Protein AF-A0A7C5KEI6-F1 (afdb_monomer_lite)

pLDDT: mean 86.88, std 13.99, range [35.28, 98.62]

Secondary structure (DSSP, 8-state):
---SEEEHHHHHHHHT--HHHHHHHHHHH----EEETTEEEEEHHHHHHHHHHHGGGS-HHHHHHHHGGG--SSS-TTTTT-SGGGEEEEEEEES----SHHHHHHHHHHHHHHTT-BS-HHHHHHHHHHHHHTS--EETTTEE----SS--TTTBSS-EEEEEEEEEEEE---TT-PEEEEEEEEE-SSSSHHHHHHHHHHHHHT-HHHHHHHHH--SHHHHH-

Sequence (225 aa):
MKREVMNLKELCAYLRLPEKEVLRRIESQGLPGRRVRGEWIFHKVEVDDWLQRTMPALPPEQLSRLEEGVVRAKRPLKEELLVSPLLLKDSIRVGMAARTKASVLRELVEIADGTGLVYDRESLAASLKEREDLGSTALGGGVAIPHPRVRQPWVLAESFLVAGVHPRGIPFGGPDGSLVALFFMPLCVSDQEPLQVLARLVRMLQDKKFLQQLREAGDAEELLE

Radius of gyration: 17.7 Å; chains: 1; bounding box: 44×38×50 Å

Structure (mmCIF, N/CA/C/O backbone):
data_AF-A0A7C5KEI6-F1
#
_entry.id   AF-A0A7C5KEI6-F1
#
loop_
_atom_site.group_PDB
_atom_site.id
_atom_site.type_symbol
_atom_site.label_atom_id
_atom_site.label_alt_id
_atom_site.label_comp_id
_atom_site.label_asym_id
_atom_site.label_entity_id
_atom_site.label_seq_id
_atom_site.pdbx_PDB_ins_code
_atom_site.Cartn_x
_atom_site.Cartn_y
_atom_site.Cartn_z
_atom_site.occupancy
_atom_site.B_iso_or_equiv
_atom_site.auth_seq_id
_atom_site.auth_comp_id
_atom_site.auth_asym_id
_atom_site.auth_atom_id
_atom_site.pdbx_PDB_model_num
ATOM 1 N N . MET A 1 1 ? -0.170 6.673 -27.141 1.00 37.19 1 MET A N 1
ATOM 2 C CA . MET A 1 1 ? 0.148 5.283 -26.746 1.00 37.19 1 MET A CA 1
ATOM 3 C C . MET A 1 1 ? 1.355 5.313 -25.826 1.00 37.19 1 MET A C 1
ATOM 5 O O . MET A 1 1 ? 2.437 5.659 -26.286 1.00 37.19 1 MET A O 1
ATOM 9 N N 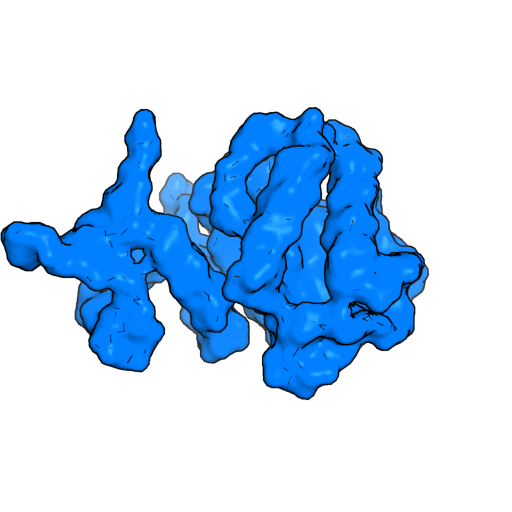. LYS A 1 2 ? 1.171 5.081 -24.523 1.00 52.75 2 LYS A N 1
ATOM 10 C CA . LYS A 1 2 ? 2.299 5.024 -23.581 1.00 52.75 2 LYS A CA 1
ATOM 11 C C . LYS A 1 2 ? 3.043 3.707 -23.803 1.00 52.75 2 LYS A C 1
ATOM 13 O O . LYS A 1 2 ? 2.405 2.684 -24.023 1.00 52.75 2 LYS A O 1
ATOM 18 N N . ARG A 1 3 ? 4.376 3.754 -23.840 1.00 57.25 3 ARG A N 1
ATOM 19 C CA . ARG A 1 3 ? 5.204 2.568 -24.088 1.00 57.25 3 ARG A CA 1
ATOM 20 C C . ARG A 1 3 ? 5.056 1.597 -22.916 1.00 57.25 3 ARG A C 1
ATOM 22 O O . ARG A 1 3 ? 5.460 1.910 -21.804 1.00 57.25 3 ARG A O 1
ATOM 29 N N . GLU A 1 4 ? 4.497 0.424 -23.190 1.00 79.94 4 GLU A N 1
ATOM 30 C CA . GLU A 1 4 ? 4.430 -0.706 -22.250 1.00 79.94 4 GLU A CA 1
ATOM 31 C C . GLU A 1 4 ? 5.800 -1.361 -22.022 1.00 79.94 4 GLU A C 1
ATOM 33 O O . GLU A 1 4 ? 5.979 -2.142 -21.087 1.00 79.94 4 GLU A O 1
ATOM 38 N N . VAL A 1 5 ? 6.771 -1.021 -22.873 1.00 89.75 5 VAL A N 1
ATOM 39 C CA . VAL A 1 5 ? 8.127 -1.560 -22.888 1.00 89.75 5 VAL A CA 1
ATOM 40 C C . VAL A 1 5 ? 9.166 -0.454 -22.730 1.00 89.75 5 VAL A C 1
ATOM 42 O O . VAL A 1 5 ? 9.034 0.624 -23.309 1.00 89.75 5 VAL A O 1
ATOM 45 N N . MET A 1 6 ? 10.211 -0.740 -21.964 1.00 92.31 6 MET A N 1
ATOM 46 C CA . MET A 1 6 ? 11.369 0.121 -21.744 1.00 92.31 6 MET A CA 1
ATOM 47 C C . MET A 1 6 ? 12.632 -0.589 -22.225 1.00 92.31 6 MET A C 1
ATOM 49 O O . MET A 1 6 ? 12.775 -1.797 -22.037 1.00 92.31 6 MET A O 1
ATOM 53 N N . ASN A 1 7 ? 13.567 0.152 -22.809 1.00 94.44 7 ASN A N 1
ATOM 54 C CA . ASN A 1 7 ? 14.948 -0.305 -22.961 1.00 94.44 7 ASN A CA 1
ATOM 55 C C . ASN A 1 7 ? 15.749 -0.089 -21.660 1.00 94.44 7 ASN A C 1
ATOM 57 O O . ASN A 1 7 ? 15.259 0.508 -20.702 1.00 94.44 7 ASN A O 1
ATOM 61 N N . LEU A 1 8 ? 17.005 -0.546 -21.620 1.00 94.31 8 LEU A N 1
ATOM 62 C CA . LEU A 1 8 ? 17.863 -0.415 -20.433 1.00 94.31 8 LEU A CA 1
ATOM 63 C C . LEU A 1 8 ? 18.035 1.035 -19.965 1.00 94.31 8 LEU A C 1
ATOM 65 O O . LEU A 1 8 ? 17.928 1.310 -18.775 1.00 94.31 8 LEU A O 1
ATOM 69 N N . LYS A 1 9 ? 18.252 1.977 -20.886 1.00 91.81 9 LYS A N 1
ATOM 70 C CA . LYS A 1 9 ? 18.428 3.396 -20.548 1.00 91.81 9 LYS A CA 1
ATOM 71 C C . LYS A 1 9 ? 17.151 3.996 -19.957 1.00 91.81 9 LYS A C 1
ATOM 73 O O . LYS A 1 9 ? 17.218 4.745 -18.984 1.00 91.81 9 LYS A O 1
ATOM 78 N N . GLU A 1 10 ? 16.003 3.669 -20.542 1.00 90.50 10 GLU A N 1
ATOM 79 C CA . GLU A 1 10 ? 14.685 4.070 -20.049 1.00 90.50 10 GLU A CA 1
ATOM 80 C C . GLU A 1 10 ? 14.417 3.473 -18.663 1.00 90.50 10 GLU A C 1
ATOM 82 O O . GLU A 1 10 ? 13.984 4.201 -17.774 1.00 90.50 10 GLU A O 1
ATOM 87 N N . LEU A 1 11 ? 14.765 2.202 -18.436 1.00 90.25 11 LEU A N 1
ATOM 88 C CA . LEU A 1 11 ? 14.632 1.560 -17.130 1.00 90.25 11 LEU A CA 1
ATOM 89 C C . LEU A 1 11 ? 15.553 2.184 -16.072 1.00 90.25 11 LEU A C 1
ATOM 91 O O . LEU A 1 11 ? 15.112 2.437 -14.956 1.00 90.25 11 LEU A O 1
ATOM 95 N N . CYS A 1 12 ? 16.813 2.476 -16.402 1.00 88.44 12 CYS A N 1
ATOM 96 C CA . CYS A 1 12 ? 17.730 3.172 -15.494 1.00 88.44 12 CYS A CA 1
ATOM 97 C C . CYS A 1 12 ? 17.169 4.533 -15.067 1.00 88.44 12 CYS A C 1
ATOM 99 O O . CYS A 1 12 ? 17.220 4.884 -13.888 1.00 88.44 12 CYS A O 1
ATOM 101 N N . ALA A 1 13 ? 16.598 5.284 -16.015 1.00 84.06 13 ALA A N 1
ATOM 102 C CA . ALA A 1 13 ? 15.937 6.551 -15.726 1.00 84.06 13 ALA A CA 1
ATOM 103 C C . ALA A 1 13 ? 14.678 6.356 -14.868 1.00 84.06 13 ALA A C 1
ATOM 105 O O . ALA A 1 13 ? 14.448 7.137 -13.948 1.00 84.06 13 ALA A O 1
ATOM 106 N N . TYR A 1 14 ? 13.903 5.305 -15.142 1.00 82.06 14 TYR A N 1
ATOM 107 C CA . TYR A 1 14 ? 12.689 4.966 -14.408 1.00 82.06 14 TYR A CA 1
ATOM 108 C C . TYR A 1 14 ? 12.969 4.587 -12.947 1.00 82.06 14 TYR A C 1
ATOM 110 O O . TYR A 1 14 ? 12.343 5.122 -12.038 1.00 82.06 14 TYR A O 1
ATOM 118 N N . LEU A 1 15 ? 13.956 3.718 -12.716 1.00 81.06 15 LEU A N 1
ATOM 119 C CA . LEU A 1 15 ? 14.348 3.252 -11.383 1.00 81.06 15 LEU A CA 1
ATOM 120 C C . LEU A 1 15 ? 15.267 4.232 -10.640 1.00 81.06 15 LEU A C 1
ATOM 122 O O . LEU A 1 15 ? 15.514 4.049 -9.451 1.00 81.06 15 LEU A O 1
ATOM 126 N N . ARG A 1 16 ? 15.824 5.228 -11.344 1.00 77.31 16 ARG A N 1
ATOM 127 C CA . ARG A 1 16 ? 16.915 6.099 -10.871 1.00 77.31 16 ARG A CA 1
ATOM 128 C C . ARG A 1 16 ? 18.126 5.324 -10.357 1.00 77.31 16 ARG A C 1
ATOM 130 O O . ARG A 1 16 ? 18.737 5.670 -9.345 1.00 77.31 16 ARG A O 1
ATOM 137 N N . LEU A 1 17 ? 18.486 4.271 -11.080 1.00 83.19 17 LEU A N 1
ATOM 138 C CA . LEU A 1 17 ? 19.623 3.425 -10.748 1.00 83.19 17 LEU A CA 1
ATOM 139 C C . LEU A 1 17 ? 20.693 3.514 -11.836 1.00 83.19 17 LEU A C 1
ATOM 141 O O . LEU A 1 17 ? 20.360 3.574 -13.022 1.00 83.19 17 LEU A O 1
ATOM 145 N N . PRO A 1 18 ? 21.983 3.489 -11.459 1.00 88.00 18 PRO A N 1
ATOM 146 C CA . PRO A 1 18 ? 23.054 3.287 -12.420 1.00 88.00 18 PRO A CA 1
ATOM 147 C C . PRO A 1 18 ? 22.853 1.975 -13.177 1.00 88.00 18 PRO A C 1
ATOM 149 O O . PRO A 1 18 ? 22.416 0.980 -12.601 1.00 88.00 18 PRO A O 1
ATOM 152 N N . GLU A 1 19 ? 23.265 1.940 -14.439 1.00 92.81 19 GLU A N 1
ATOM 153 C CA . GLU A 1 19 ? 23.131 0.753 -15.290 1.00 92.81 19 GLU A CA 1
ATOM 154 C C . GLU A 1 19 ? 23.726 -0.506 -14.653 1.00 92.81 19 GLU A C 1
ATOM 156 O O . GLU A 1 19 ? 23.083 -1.552 -14.617 1.00 92.81 19 GLU A O 1
AT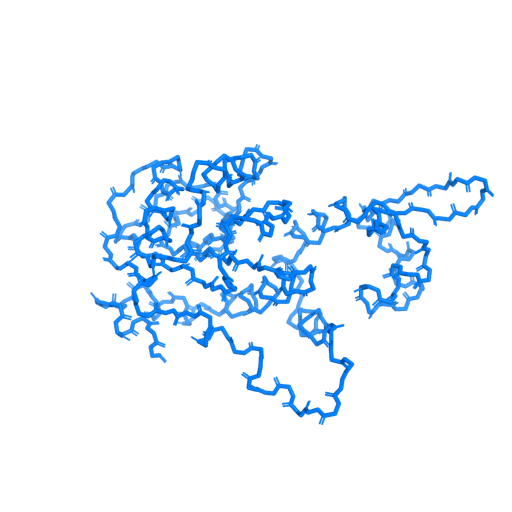OM 161 N N . LYS A 1 20 ? 24.911 -0.382 -14.045 1.00 91.69 20 LYS A N 1
ATOM 162 C CA . LYS A 1 20 ? 25.570 -1.478 -13.322 1.00 91.69 20 LYS A CA 1
ATOM 163 C C . LYS A 1 20 ? 24.684 -2.077 -12.225 1.00 91.69 20 LYS A C 1
ATOM 165 O O . LYS A 1 20 ? 24.703 -3.284 -12.011 1.00 91.69 20 LYS A O 1
ATOM 170 N N . GLU A 1 21 ? 23.916 -1.242 -11.533 1.00 89.06 21 GLU A N 1
ATOM 171 C CA . GLU A 1 21 ? 23.014 -1.676 -10.468 1.00 89.06 21 GLU A CA 1
ATOM 172 C C . GLU A 1 21 ? 21.753 -2.334 -11.037 1.00 89.06 21 GLU A C 1
ATOM 174 O O . GLU A 1 21 ? 21.319 -3.357 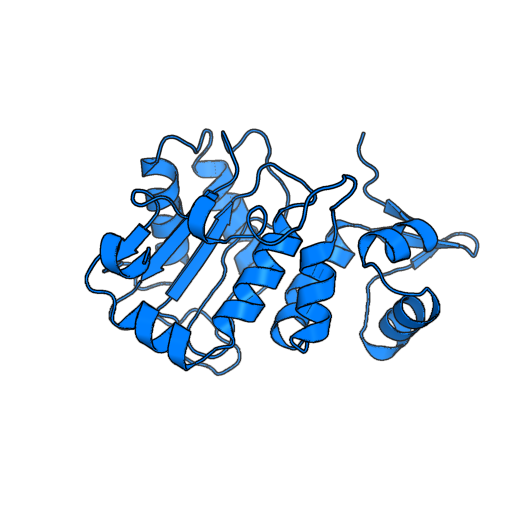-10.515 1.00 89.06 21 GLU A O 1
ATOM 179 N N . VAL A 1 22 ? 21.199 -1.810 -12.135 1.00 90.75 22 VAL A N 1
ATOM 180 C CA . VAL A 1 22 ? 20.081 -2.454 -12.844 1.00 90.75 22 VAL A CA 1
ATOM 181 C C . VAL A 1 22 ? 20.482 -3.848 -13.324 1.00 90.75 22 VAL A C 1
ATOM 183 O O . VAL A 1 22 ? 19.784 -4.815 -13.032 1.00 90.75 22 VAL A O 1
ATOM 186 N N . LEU A 1 23 ? 21.640 -3.978 -13.976 1.00 92.31 23 LEU A N 1
ATOM 187 C CA . LEU A 1 23 ? 22.165 -5.267 -14.437 1.00 92.31 23 LEU A CA 1
ATOM 188 C C . LEU A 1 23 ? 22.397 -6.238 -13.272 1.00 92.31 23 LEU A C 1
ATOM 190 O O . LEU A 1 23 ? 21.953 -7.383 -13.331 1.00 92.31 23 LEU A O 1
ATOM 194 N N . ARG A 1 24 ? 22.988 -5.762 -12.167 1.00 91.94 24 ARG A N 1
ATOM 195 C CA . ARG A 1 24 ? 23.152 -6.562 -10.945 1.00 91.94 24 ARG A CA 1
ATOM 196 C C . ARG A 1 24 ? 21.812 -7.089 -10.430 1.00 91.94 24 ARG A C 1
ATOM 198 O O . ARG A 1 24 ? 21.745 -8.228 -9.976 1.00 91.94 24 ARG A O 1
ATOM 205 N N . ARG A 1 25 ? 20.744 -6.289 -10.470 1.00 90.44 25 ARG A N 1
ATOM 206 C CA . ARG A 1 25 ? 19.405 -6.690 -10.001 1.00 90.44 25 ARG A CA 1
ATOM 207 C C . ARG A 1 25 ? 18.745 -7.730 -10.900 1.00 90.44 25 ARG A C 1
ATOM 209 O O . ARG A 1 25 ? 18.029 -8.579 -10.378 1.00 90.44 25 ARG A O 1
ATOM 216 N N . ILE A 1 26 ? 19.018 -7.716 -12.204 1.00 92.81 26 ILE A N 1
ATOM 217 C CA . ILE A 1 26 ? 18.582 -8.787 -13.114 1.00 92.81 26 ILE A CA 1
ATOM 218 C C . ILE A 1 26 ? 19.189 -10.119 -12.665 1.00 92.81 26 ILE A C 1
ATOM 220 O O . ILE A 1 26 ? 18.474 -11.102 -12.502 1.00 92.81 26 ILE A O 1
ATOM 224 N N . GLU A 1 27 ? 20.494 -10.132 -12.395 1.00 89.12 27 GLU A N 1
ATOM 225 C CA . GLU A 1 27 ? 21.233 -11.354 -12.058 1.00 89.12 27 GLU A CA 1
ATOM 226 C C . GLU A 1 27 ? 20.981 -11.846 -10.626 1.00 89.12 27 GLU A C 1
ATOM 228 O O . GLU A 1 27 ? 20.841 -13.043 -10.397 1.00 89.12 27 GLU A O 1
ATOM 233 N N . SER A 1 28 ? 20.934 -10.931 -9.654 1.00 86.62 28 SER A N 1
ATOM 234 C CA . SER A 1 28 ? 20.950 -11.279 -8.223 1.00 86.62 28 SER A CA 1
ATOM 235 C C . SER A 1 28 ? 19.609 -11.130 -7.510 1.00 86.62 28 SER A C 1
ATOM 237 O O . SER A 1 28 ? 19.436 -11.687 -6.430 1.00 86.62 28 SER A O 1
ATOM 239 N N . GLN A 1 29 ? 18.669 -10.367 -8.074 1.00 84.81 29 GLN A N 1
ATOM 240 C CA . GLN A 1 29 ? 17.389 -10.050 -7.429 1.00 84.81 29 GLN A CA 1
ATOM 241 C C . GLN A 1 29 ? 16.175 -10.381 -8.309 1.00 84.81 29 GLN A C 1
ATOM 243 O O . GLN A 1 29 ? 15.042 -10.118 -7.910 1.00 84.81 29 GLN A O 1
ATOM 248 N N . GLY A 1 30 ? 16.393 -10.961 -9.495 1.00 90.56 30 GLY A N 1
ATOM 249 C CA . GLY A 1 30 ? 15.327 -11.409 -10.388 1.00 90.56 30 GLY A CA 1
ATOM 250 C C . GLY A 1 30 ? 14.504 -10.281 -11.013 1.00 90.56 30 GLY A C 1
ATOM 251 O O . GLY A 1 30 ? 13.318 -10.482 -11.264 1.00 90.56 30 GLY A O 1
ATOM 252 N N . LEU A 1 31 ? 15.095 -9.099 -11.243 1.00 92.88 31 LEU A N 1
ATOM 253 C CA . LEU A 1 31 ? 14.433 -8.013 -11.978 1.00 92.88 31 LEU A CA 1
ATOM 254 C C . LEU A 1 31 ? 14.019 -8.517 -13.380 1.00 92.88 31 LEU A C 1
ATOM 256 O O . LEU A 1 31 ? 14.898 -8.918 -14.151 1.00 92.88 31 LEU A O 1
ATOM 260 N N . PRO A 1 32 ? 12.719 -8.511 -13.732 1.00 93.50 32 PRO A N 1
ATOM 261 C CA . PRO A 1 32 ? 12.237 -9.117 -14.968 1.00 93.50 32 PRO A CA 1
ATOM 262 C C . PRO A 1 32 ? 12.663 -8.300 -16.182 1.00 93.50 32 PRO A C 1
ATOM 264 O O . PRO A 1 32 ? 12.319 -7.130 -16.306 1.00 93.50 32 PRO A O 1
ATOM 267 N N . GLY A 1 33 ? 13.378 -8.940 -17.103 1.00 93.62 33 GLY A N 1
ATOM 268 C CA . GLY A 1 33 ? 13.800 -8.368 -18.376 1.00 93.62 33 GLY A CA 1
ATOM 269 C C . GLY A 1 33 ? 14.150 -9.467 -19.370 1.00 93.62 33 GLY A C 1
ATOM 270 O O . GLY A 1 33 ? 14.463 -10.594 -18.985 1.00 93.62 33 GLY A O 1
ATOM 271 N N . ARG A 1 34 ? 14.094 -9.159 -20.667 1.00 93.81 34 ARG A N 1
ATOM 272 C CA . ARG A 1 34 ? 14.422 -10.108 -21.742 1.00 93.81 34 ARG A CA 1
ATOM 273 C C . ARG A 1 34 ? 15.383 -9.481 -22.738 1.00 93.81 34 ARG A C 1
ATOM 275 O O . ARG A 1 34 ? 15.325 -8.282 -22.991 1.00 93.81 34 ARG A O 1
ATOM 282 N N . ARG A 1 35 ? 16.243 -10.303 -23.345 1.00 94.00 35 ARG A N 1
ATOM 283 C CA . ARG A 1 35 ? 17.081 -9.882 -24.473 1.00 94.00 35 ARG A CA 1
ATOM 284 C C . ARG A 1 35 ? 16.365 -10.161 -25.792 1.00 94.00 35 ARG A C 1
ATOM 286 O O . ARG A 1 35 ? 16.100 -11.315 -26.114 1.00 94.00 35 ARG A O 1
ATOM 293 N N . VAL A 1 36 ? 16.090 -9.117 -26.567 1.00 93.12 36 VAL A N 1
ATOM 294 C CA . VAL A 1 36 ? 15.483 -9.194 -27.900 1.00 93.12 36 VAL A CA 1
ATOM 295 C C . VAL A 1 36 ? 16.469 -8.600 -28.897 1.00 93.12 36 VAL A C 1
ATOM 297 O O . VAL A 1 36 ? 16.833 -7.436 -28.791 1.00 93.12 36 VAL A O 1
ATOM 300 N N . ARG A 1 37 ? 16.941 -9.413 -29.854 1.00 92.25 37 ARG A N 1
ATOM 301 C CA . ARG A 1 37 ? 17.956 -9.007 -30.852 1.00 92.25 37 ARG A CA 1
ATOM 302 C C . ARG A 1 37 ? 19.220 -8.376 -30.235 1.00 92.25 37 ARG A C 1
ATOM 304 O O . ARG A 1 37 ? 19.817 -7.481 -30.814 1.00 92.25 37 ARG A O 1
ATOM 311 N N . GLY A 1 38 ? 19.628 -8.862 -29.062 1.00 90.69 38 GLY A N 1
ATOM 312 C CA . GLY A 1 38 ? 20.812 -8.378 -28.342 1.00 90.69 38 GLY A CA 1
ATOM 313 C C . GLY A 1 38 ? 20.562 -7.189 -27.410 1.00 90.69 38 GLY A C 1
ATOM 314 O O . GLY A 1 38 ? 21.428 -6.887 -26.594 1.00 90.69 38 GLY A O 1
ATOM 315 N N . GLU A 1 39 ? 19.381 -6.573 -27.451 1.00 93.56 39 GLU A N 1
ATOM 316 C CA . GLU A 1 39 ? 19.023 -5.447 -26.587 1.00 93.56 39 GLU A CA 1
ATOM 317 C C . GLU A 1 39 ? 18.131 -5.887 -25.426 1.00 93.56 39 GLU A C 1
ATOM 319 O O . GLU A 1 39 ? 17.294 -6.780 -25.562 1.00 93.56 39 GLU A O 1
ATOM 324 N N . TRP A 1 40 ? 18.304 -5.255 -24.267 1.00 95.81 40 TRP A N 1
ATOM 325 C CA . TRP A 1 40 ? 17.428 -5.471 -23.121 1.00 95.81 40 TRP A CA 1
ATOM 326 C C . TRP A 1 40 ? 16.098 -4.739 -23.291 1.00 95.81 40 TRP A C 1
ATOM 328 O O . TRP A 1 40 ? 16.081 -3.529 -23.524 1.00 95.81 40 TRP A O 1
ATOM 338 N N . ILE A 1 41 ? 15.007 -5.473 -23.091 1.00 95.56 41 ILE A N 1
ATOM 339 C CA . ILE A 1 41 ? 13.629 -4.988 -23.099 1.00 95.56 41 ILE A CA 1
ATOM 340 C C . ILE A 1 41 ? 12.950 -5.392 -21.789 1.00 95.56 41 ILE A C 1
ATOM 342 O O . ILE A 1 41 ? 13.083 -6.529 -21.327 1.00 95.56 41 ILE A O 1
ATOM 346 N N . PHE A 1 42 ? 12.204 -4.457 -21.211 1.00 94.88 42 PHE A N 1
ATOM 347 C CA . PHE A 1 42 ? 11.538 -4.597 -19.921 1.00 94.88 42 PHE A CA 1
ATOM 348 C C . PHE A 1 42 ? 10.077 -4.189 -20.050 1.00 94.88 42 PHE A C 1
ATOM 350 O O . PHE A 1 42 ? 9.795 -3.080 -20.502 1.00 94.88 42 PHE A O 1
ATOM 357 N N . HIS A 1 43 ? 9.143 -5.041 -19.634 1.00 91.56 43 HIS A N 1
ATOM 358 C CA . HIS A 1 43 ? 7.747 -4.628 -19.531 1.00 91.56 43 HIS A CA 1
ATOM 359 C C . HIS A 1 43 ? 7.546 -3.840 -18.245 1.00 91.56 43 HIS A C 1
ATOM 361 O O . HIS A 1 43 ? 7.878 -4.315 -17.159 1.00 91.56 43 HIS A O 1
ATOM 367 N N . LYS A 1 44 ? 6.976 -2.638 -18.360 1.00 86.00 44 LYS A N 1
ATOM 368 C CA . LYS A 1 44 ? 6.796 -1.748 -17.208 1.00 86.00 44 LYS A CA 1
ATOM 369 C C . LYS A 1 44 ? 5.999 -2.417 -16.087 1.00 86.00 44 LYS A C 1
ATOM 371 O O . LYS A 1 44 ? 6.418 -2.360 -14.942 1.00 86.00 44 LYS A O 1
ATOM 376 N N . VAL A 1 45 ? 4.910 -3.104 -16.429 1.00 84.06 45 VAL A N 1
ATOM 377 C CA . VAL A 1 45 ? 4.054 -3.792 -15.448 1.00 84.06 45 VAL A CA 1
ATOM 378 C C . VAL A 1 45 ? 4.827 -4.865 -14.674 1.00 84.06 45 VAL A C 1
ATOM 380 O O . VAL A 1 45 ? 4.701 -4.946 -13.459 1.00 84.06 45 VAL A O 1
ATOM 383 N N . GLU A 1 46 ? 5.672 -5.653 -15.347 1.00 88.56 46 GLU A N 1
ATOM 384 C CA . GLU A 1 46 ? 6.482 -6.678 -14.672 1.00 88.56 46 GLU A CA 1
ATOM 385 C C . GLU A 1 46 ? 7.513 -6.043 -13.725 1.00 88.56 46 GLU A C 1
ATOM 387 O O . GLU A 1 46 ? 7.738 -6.539 -12.621 1.00 88.56 46 GLU A O 1
ATOM 392 N N . VAL A 1 47 ? 8.122 -4.926 -14.138 1.00 89.50 47 VAL A N 1
ATOM 393 C CA . VAL A 1 47 ? 9.061 -4.161 -13.304 1.00 89.50 47 VAL A CA 1
ATOM 394 C C . VAL A 1 47 ? 8.359 -3.566 -12.084 1.00 89.50 47 VAL A C 1
ATOM 396 O O . VAL A 1 47 ? 8.889 -3.669 -10.979 1.00 89.50 47 VAL A O 1
ATOM 399 N N . ASP A 1 48 ? 7.178 -2.973 -12.261 1.00 85.56 48 ASP A N 1
ATOM 400 C CA . ASP A 1 48 ? 6.386 -2.398 -11.171 1.00 85.56 48 ASP A CA 1
ATOM 401 C C . ASP A 1 48 ? 5.994 -3.474 -10.151 1.00 85.56 48 ASP A C 1
ATOM 403 O O . ASP A 1 48 ? 6.187 -3.286 -8.950 1.00 85.56 48 ASP A O 1
ATOM 407 N N . ASP A 1 49 ? 5.514 -4.630 -10.620 1.00 84.81 49 ASP A N 1
ATOM 408 C CA . ASP A 1 49 ? 5.170 -5.766 -9.759 1.00 84.81 49 ASP A CA 1
ATOM 409 C C . ASP A 1 49 ? 6.389 -6.264 -8.971 1.00 84.81 49 ASP A C 1
ATOM 411 O O . ASP A 1 49 ? 6.302 -6.555 -7.774 1.00 84.81 49 ASP A O 1
ATOM 415 N N . TRP A 1 50 ? 7.545 -6.362 -9.635 1.00 88.56 50 TRP A N 1
ATOM 416 C CA . TRP A 1 50 ? 8.797 -6.747 -8.989 1.00 88.56 50 TRP A CA 1
ATOM 417 C C . TRP A 1 50 ? 9.220 -5.728 -7.923 1.00 88.56 50 TRP A C 1
ATOM 419 O O . TRP A 1 50 ? 9.601 -6.117 -6.814 1.00 88.56 50 TRP A O 1
ATOM 429 N N . LEU A 1 51 ? 9.105 -4.428 -8.212 1.00 86.62 51 LEU A N 1
ATOM 430 C CA . LEU A 1 51 ? 9.384 -3.372 -7.240 1.00 86.62 51 LEU A CA 1
ATOM 431 C C . LEU A 1 51 ? 8.465 -3.491 -6.032 1.00 86.62 51 LEU A C 1
ATOM 433 O O . LEU A 1 51 ? 8.957 -3.526 -4.913 1.00 86.62 51 LEU A O 1
ATOM 437 N N . GLN A 1 52 ? 7.155 -3.619 -6.232 1.00 82.75 52 GLN A N 1
ATOM 438 C CA . GLN A 1 52 ? 6.191 -3.733 -5.134 1.00 82.75 52 GLN A CA 1
ATOM 439 C C . GLN A 1 52 ? 6.473 -4.930 -4.219 1.00 82.75 52 GLN A C 1
ATOM 441 O O . GLN A 1 52 ? 6.318 -4.826 -3.006 1.00 82.75 52 GLN A O 1
ATOM 446 N N . ARG A 1 53 ? 6.912 -6.064 -4.780 1.00 85.25 53 ARG A N 1
ATOM 447 C CA . ARG A 1 53 ? 7.266 -7.261 -3.997 1.00 85.25 53 ARG A CA 1
ATOM 448 C C . ARG A 1 53 ? 8.565 -7.100 -3.212 1.00 85.25 53 ARG A C 1
ATOM 450 O O . ARG A 1 53 ? 8.705 -7.686 -2.145 1.00 85.25 53 ARG A O 1
ATOM 457 N N . THR A 1 54 ? 9.518 -6.337 -3.740 1.00 86.50 54 THR A N 1
ATOM 458 C CA . THR A 1 54 ? 10.843 -6.156 -3.125 1.00 86.50 54 THR A CA 1
ATOM 459 C C . THR A 1 54 ? 10.907 -4.955 -2.182 1.00 86.50 54 THR A C 1
ATOM 461 O O . THR A 1 54 ? 11.688 -4.973 -1.232 1.00 86.50 54 THR A O 1
ATOM 464 N N . MET A 1 55 ? 10.054 -3.947 -2.392 1.00 86.25 55 MET A N 1
ATOM 465 C CA . MET A 1 55 ? 9.992 -2.685 -1.648 1.00 86.25 55 MET A CA 1
ATOM 466 C C . MET A 1 55 ? 9.948 -2.847 -0.120 1.00 86.25 55 MET A C 1
ATOM 468 O O . MET A 1 55 ? 10.702 -2.138 0.545 1.00 86.25 55 MET A O 1
ATOM 472 N N . PRO A 1 56 ? 9.171 -3.784 0.463 1.00 83.69 56 PRO A N 1
ATOM 473 C CA . PRO A 1 56 ? 9.101 -3.944 1.918 1.00 83.69 56 PRO A CA 1
ATOM 474 C C . PRO A 1 56 ? 10.442 -4.292 2.577 1.00 83.69 56 PRO A C 1
ATOM 476 O O . PRO A 1 56 ? 10.642 -3.984 3.750 1.00 83.69 56 PRO A O 1
ATOM 479 N N . ALA A 1 57 ? 11.353 -4.924 1.830 1.00 84.88 57 ALA A N 1
ATOM 480 C CA . ALA A 1 57 ? 12.675 -5.330 2.300 1.00 84.88 57 ALA A CA 1
ATOM 481 C C . ALA A 1 57 ? 13.781 -4.309 1.968 1.00 84.88 57 ALA A C 1
ATOM 483 O O . ALA A 1 57 ? 14.946 -4.542 2.299 1.00 84.88 57 ALA A O 1
ATOM 484 N N . LEU A 1 58 ? 13.455 -3.201 1.292 1.00 82.81 58 LEU A N 1
ATOM 485 C CA . LEU A 1 58 ? 14.443 -2.183 0.943 1.00 82.81 58 LEU A CA 1
ATOM 486 C C . LEU A 1 58 ? 14.804 -1.321 2.162 1.00 82.81 58 LEU A C 1
ATOM 488 O O . LEU A 1 58 ? 13.930 -0.991 2.969 1.00 82.81 58 LEU A O 1
ATOM 492 N N . PRO A 1 59 ? 16.078 -0.907 2.282 1.00 82.38 59 PRO A N 1
ATOM 493 C CA . PRO A 1 59 ? 16.496 0.011 3.327 1.00 82.38 59 PRO A CA 1
ATOM 494 C C . PRO A 1 59 ? 15.963 1.436 3.061 1.00 82.38 59 PRO A C 1
ATOM 496 O O . PRO A 1 59 ? 15.740 1.805 1.897 1.00 82.38 59 PRO A O 1
ATOM 499 N N . PRO A 1 60 ? 15.795 2.269 4.107 1.00 78.44 60 PRO A N 1
ATOM 500 C CA . PRO A 1 60 ? 15.193 3.599 3.992 1.00 78.44 60 PRO A CA 1
ATOM 501 C C . PRO A 1 60 ? 15.845 4.518 2.950 1.00 78.44 60 PRO A C 1
ATOM 503 O O . PRO A 1 60 ? 15.143 5.269 2.274 1.00 78.44 60 PRO A O 1
ATOM 506 N N . GLU A 1 61 ? 17.167 4.444 2.757 1.00 78.94 61 GLU A N 1
ATOM 507 C CA . GLU A 1 61 ? 17.872 5.286 1.782 1.00 78.94 61 GLU A CA 1
ATOM 508 C C . GLU A 1 61 ? 17.488 4.940 0.339 1.00 78.94 61 GLU A C 1
ATOM 510 O O . GLU A 1 61 ? 17.515 5.801 -0.541 1.00 78.94 61 GLU A O 1
ATOM 515 N N . GLN A 1 62 ? 17.141 3.678 0.072 1.00 77.06 62 GLN A N 1
ATOM 516 C CA . GLN A 1 62 ? 16.684 3.246 -1.248 1.00 77.06 62 GLN A CA 1
ATOM 517 C C . GLN A 1 62 ? 15.219 3.617 -1.485 1.00 77.06 62 GLN A C 1
ATOM 519 O O . GLN A 1 62 ? 14.886 4.030 -2.595 1.00 77.06 62 GLN A O 1
ATOM 524 N N . LEU A 1 63 ? 14.374 3.540 -0.453 1.00 78.81 63 LEU A N 1
ATOM 525 C CA . LEU A 1 63 ? 12.987 4.010 -0.516 1.00 78.81 63 LEU A CA 1
ATOM 526 C C . LEU A 1 63 ? 12.927 5.518 -0.803 1.00 78.81 63 LEU A C 1
ATOM 528 O O . LEU A 1 63 ? 12.229 5.925 -1.728 1.00 78.81 63 LEU A O 1
ATOM 532 N N . SER A 1 64 ? 13.760 6.326 -0.134 1.00 78.31 64 SER A N 1
ATOM 533 C CA . SER A 1 64 ? 13.853 7.777 -0.385 1.00 78.31 64 SER A CA 1
ATOM 534 C C . SER A 1 64 ? 14.169 8.108 -1.850 1.00 78.31 64 SER A C 1
ATOM 536 O O . SER A 1 64 ? 13.587 9.016 -2.434 1.00 78.31 64 SER A O 1
ATOM 538 N N . ARG A 1 65 ? 15.049 7.339 -2.505 1.00 76.38 65 ARG A N 1
ATOM 539 C CA . ARG A 1 65 ? 15.389 7.572 -3.924 1.00 76.38 65 ARG A CA 1
ATOM 540 C C . ARG A 1 65 ? 14.231 7.271 -4.873 1.00 76.38 65 ARG A C 1
ATOM 542 O O . ARG A 1 65 ? 14.116 7.931 -5.907 1.00 76.38 65 ARG A O 1
ATOM 549 N N . LEU A 1 66 ? 13.408 6.273 -4.542 1.00 74.12 66 LEU A N 1
ATOM 550 C CA . LEU A 1 66 ? 12.191 5.951 -5.291 1.00 74.12 66 LEU A CA 1
ATOM 551 C C . LEU A 1 66 ? 11.141 7.057 -5.111 1.00 74.12 66 LEU A C 1
ATOM 553 O O . LEU A 1 66 ? 10.532 7.465 -6.099 1.00 74.12 66 LEU A O 1
ATOM 557 N N . GLU A 1 67 ? 11.003 7.597 -3.893 1.00 71.31 67 GLU A N 1
ATOM 558 C CA . GLU A 1 67 ? 10.142 8.751 -3.581 1.00 71.31 67 GLU A CA 1
ATOM 559 C C . GLU A 1 67 ? 10.521 9.989 -4.414 1.00 71.31 67 GLU A C 1
ATOM 561 O O . GLU A 1 67 ? 9.669 10.620 -5.032 1.00 71.31 67 GLU A O 1
ATOM 566 N N . GLU A 1 68 ? 11.813 10.307 -4.521 1.00 65.44 68 GLU A N 1
ATOM 567 C CA . GLU A 1 68 ? 12.312 11.495 -5.237 1.00 65.44 68 GLU A CA 1
ATOM 568 C C . GLU A 1 68 ? 12.122 11.432 -6.777 1.00 65.44 68 GLU A C 1
ATOM 570 O O . GLU A 1 68 ? 12.379 12.412 -7.488 1.00 65.44 68 GLU A O 1
ATOM 575 N N . GLY A 1 69 ? 11.659 10.284 -7.288 1.00 57.12 69 GLY A N 1
ATOM 576 C CA . GLY A 1 69 ? 11.563 9.791 -8.668 1.00 57.12 69 GLY A CA 1
ATOM 577 C C . GLY A 1 69 ? 11.117 10.728 -9.801 1.00 57.12 69 GLY A C 1
ATOM 578 O O . GLY A 1 69 ? 11.590 10.572 -10.931 1.00 57.12 69 GLY A O 1
ATOM 579 N N . VAL A 1 70 ? 10.263 11.729 -9.557 1.00 46.16 70 VAL A N 1
ATOM 580 C CA . VAL A 1 70 ? 9.531 12.453 -10.635 1.00 46.16 70 VAL A CA 1
ATOM 581 C C . VAL A 1 70 ? 9.697 13.973 -10.601 1.00 46.16 70 VAL A C 1
ATOM 583 O O . VAL A 1 70 ? 9.116 14.674 -11.423 1.00 46.16 70 VAL A O 1
ATOM 586 N N . VAL A 1 71 ? 10.589 14.521 -9.773 1.00 42.88 71 VAL A N 1
ATOM 587 C CA . VAL A 1 71 ? 10.836 15.976 -9.785 1.00 42.88 71 VAL A CA 1
ATOM 588 C C . VAL A 1 71 ? 11.658 16.413 -10.993 1.00 42.88 71 VAL A C 1
ATOM 590 O O . VAL A 1 71 ? 12.854 16.682 -10.918 1.00 42.88 71 VAL A O 1
ATOM 593 N N . ARG A 1 72 ? 10.994 16.529 -12.139 1.00 43.91 72 ARG A N 1
ATOM 594 C CA . ARG A 1 72 ? 11.360 17.478 -13.187 1.00 43.91 72 ARG A CA 1
ATOM 595 C C . ARG A 1 72 ? 10.597 18.783 -12.947 1.00 43.91 72 ARG A C 1
ATOM 597 O O . ARG A 1 72 ? 9.683 19.078 -13.699 1.00 43.91 72 ARG A O 1
ATOM 604 N N . ALA A 1 73 ? 10.970 19.546 -11.917 1.00 37.03 73 ALA A N 1
ATOM 605 C CA . ALA A 1 73 ? 10.857 21.015 -11.858 1.00 37.03 73 ALA A CA 1
ATOM 606 C C . ALA A 1 73 ? 11.141 21.538 -10.436 1.00 37.03 73 ALA A C 1
ATOM 608 O O . ALA A 1 73 ? 10.359 21.319 -9.528 1.00 37.03 73 ALA A O 1
ATOM 609 N N . LYS A 1 74 ? 12.256 22.259 -10.269 1.00 35.28 74 LYS A N 1
ATOM 610 C CA . LYS A 1 74 ? 12.442 23.499 -9.475 1.00 35.28 74 LYS A CA 1
ATOM 611 C C . LYS A 1 74 ? 11.623 23.782 -8.181 1.00 35.28 74 LYS A C 1
ATOM 613 O O . LYS A 1 74 ? 11.467 24.957 -7.854 1.00 35.28 74 LYS A O 1
ATOM 618 N N . ARG A 1 75 ? 11.179 22.809 -7.381 1.00 36.75 75 ARG A N 1
ATOM 619 C CA . ARG A 1 75 ? 10.677 23.066 -6.014 1.00 36.75 75 ARG A CA 1
ATOM 620 C C . ARG A 1 75 ? 11.241 22.075 -4.991 1.00 36.75 75 ARG A C 1
ATOM 622 O O . ARG A 1 75 ? 11.424 20.905 -5.323 1.00 36.75 75 ARG A O 1
ATOM 629 N N . PRO A 1 76 ? 11.573 22.529 -3.768 1.00 36.00 76 PRO A N 1
ATOM 630 C CA . PRO A 1 76 ? 11.997 21.639 -2.699 1.00 36.00 76 PRO A CA 1
ATOM 631 C C . PRO A 1 76 ? 10.842 20.708 -2.301 1.00 36.00 76 PRO A C 1
ATOM 633 O O . PRO A 1 76 ? 9.773 21.139 -1.891 1.00 36.00 76 PRO A O 1
ATOM 636 N N . LEU A 1 77 ? 11.120 19.414 -2.415 1.00 43.16 77 LEU A N 1
ATOM 637 C CA . LEU A 1 77 ? 10.253 18.236 -2.303 1.00 43.16 77 LEU A CA 1
ATOM 638 C C . LEU A 1 77 ? 9.512 17.990 -0.983 1.00 43.16 77 LEU A C 1
ATOM 640 O O . LEU A 1 77 ? 8.855 16.961 -0.841 1.00 43.16 77 LEU A O 1
ATOM 644 N N . LYS A 1 78 ? 9.655 18.856 0.019 1.00 43.97 78 LYS A N 1
ATOM 645 C CA . LYS A 1 78 ? 9.226 18.507 1.380 1.00 43.97 78 LYS A CA 1
ATOM 646 C C . LYS A 1 78 ? 7.705 18.483 1.569 1.00 43.97 78 LYS A C 1
ATOM 648 O O . LYS A 1 78 ? 7.254 17.810 2.487 1.00 43.97 78 LYS A O 1
ATOM 653 N N . GLU A 1 79 ? 6.944 19.160 0.709 1.00 42.06 79 GLU A N 1
ATOM 654 C CA . GLU A 1 79 ? 5.493 19.353 0.878 1.00 42.06 79 GLU A CA 1
ATOM 655 C C . GLU A 1 79 ? 4.632 18.577 -0.141 1.00 42.06 79 GLU A C 1
ATOM 657 O O . GLU A 1 79 ? 3.525 18.170 0.190 1.00 42.06 79 GLU A O 1
ATOM 662 N N . GLU A 1 80 ? 5.135 18.281 -1.347 1.00 42.97 80 GLU A N 1
ATOM 663 C CA . GLU A 1 80 ? 4.355 17.610 -2.415 1.00 42.97 80 GLU A CA 1
ATOM 664 C C . GLU A 1 80 ? 4.368 16.063 -2.328 1.00 42.97 80 GLU A C 1
ATOM 666 O O . GLU A 1 80 ? 3.562 15.404 -2.975 1.00 42.97 80 GLU A O 1
ATOM 671 N N . LEU A 1 81 ? 5.247 15.469 -1.505 1.00 50.22 81 LEU A N 1
ATOM 672 C CA . LEU A 1 81 ? 5.301 14.019 -1.210 1.00 50.22 81 LEU A CA 1
ATOM 673 C C . LEU A 1 81 ? 4.669 13.656 0.145 1.00 50.22 81 LEU A C 1
ATOM 675 O O . LEU A 1 81 ? 4.909 12.573 0.693 1.00 50.22 81 LEU A O 1
ATOM 679 N N . LEU A 1 82 ? 3.924 14.582 0.744 1.00 63.28 82 LEU A N 1
ATOM 680 C CA . LEU A 1 82 ? 3.223 14.307 1.985 1.00 63.28 82 LEU A CA 1
ATOM 681 C C . LEU A 1 82 ? 2.113 13.281 1.700 1.00 63.28 82 LEU A C 1
ATOM 683 O O . LEU A 1 82 ? 1.344 13.410 0.753 1.00 63.28 82 LEU A O 1
ATOM 687 N N . VAL A 1 83 ? 2.039 12.244 2.533 1.00 76.50 83 VAL A N 1
ATOM 688 C CA . VAL A 1 83 ? 0.897 11.318 2.540 1.00 76.50 83 VAL A CA 1
ATOM 689 C C . VAL A 1 83 ? -0.358 12.047 3.029 1.00 76.50 83 VAL A C 1
ATOM 691 O O . VAL A 1 83 ? -1.451 11.772 2.548 1.00 76.50 83 VAL A O 1
ATOM 694 N N . SER A 1 84 ? -0.192 13.018 3.930 1.00 81.50 84 SER A N 1
ATOM 695 C CA . SER A 1 84 ? -1.290 13.733 4.582 1.00 81.50 84 SER A CA 1
ATOM 696 C C . SER A 1 84 ? -2.222 14.476 3.606 1.00 81.50 84 SER A C 1
ATOM 698 O O . SER A 1 84 ? -3.422 14.295 3.735 1.00 81.50 84 SER A O 1
ATOM 700 N N . PRO A 1 85 ? -1.754 15.218 2.578 1.00 85.56 85 PRO A N 1
ATOM 701 C CA . PRO A 1 85 ? -2.624 15.812 1.557 1.00 85.56 85 PRO A CA 1
ATOM 702 C C . PRO A 1 85 ? -3.440 14.817 0.731 1.00 85.56 85 PRO A C 1
ATOM 704 O O . PRO A 1 85 ? -4.467 15.200 0.185 1.00 85.56 85 PRO A O 1
ATOM 707 N N . LEU A 1 86 ? -2.985 13.565 0.604 1.00 89.12 86 LEU A N 1
ATOM 708 C CA . LEU A 1 86 ? -3.758 12.519 -0.070 1.00 89.12 86 LEU A CA 1
ATOM 709 C C . LEU A 1 86 ? -4.802 11.904 0.866 1.00 89.12 86 LEU A C 1
ATOM 711 O O . LEU A 1 86 ? -5.756 11.295 0.390 1.00 89.12 86 LEU A O 1
ATOM 715 N N . LEU A 1 87 ? -4.617 12.018 2.181 1.00 92.75 87 LEU A N 1
ATOM 716 C CA . LEU A 1 87 ? -5.499 11.434 3.177 1.00 92.75 87 LEU A CA 1
ATOM 717 C C . LEU A 1 87 ? -6.596 12.433 3.551 1.00 92.75 87 LEU A C 1
ATOM 719 O O . LEU A 1 87 ? -6.366 13.410 4.258 1.00 92.75 87 LEU A O 1
ATOM 723 N N . LEU A 1 88 ? -7.807 12.178 3.070 1.00 93.38 88 LEU A N 1
ATOM 724 C CA . LEU A 1 88 ? -8.973 12.996 3.372 1.00 93.38 88 LEU A CA 1
ATOM 725 C C . LEU A 1 88 ? -9.644 12.462 4.638 1.00 93.38 88 LEU A C 1
ATOM 727 O O . LEU A 1 88 ? -9.707 11.253 4.846 1.00 93.38 88 LEU A O 1
ATOM 731 N N . LYS A 1 89 ? -10.218 13.339 5.466 1.00 93.88 89 LYS A N 1
ATOM 732 C CA . LYS A 1 89 ? -10.956 12.901 6.666 1.00 93.88 89 LYS A CA 1
ATOM 733 C C . LYS A 1 89 ? -12.069 11.903 6.314 1.00 93.88 89 LYS A C 1
ATOM 735 O O . LYS A 1 89 ? -12.217 10.881 6.977 1.00 93.88 89 LYS A O 1
ATOM 740 N N . ASP A 1 90 ? -12.777 12.154 5.213 1.00 95.19 90 ASP A N 1
ATOM 741 C CA . ASP A 1 90 ? -13.881 11.312 4.735 1.00 95.19 90 ASP A CA 1
ATOM 742 C C . ASP A 1 90 ? -13.411 9.993 4.090 1.00 95.19 90 ASP A C 1
ATOM 744 O O . ASP A 1 90 ? -14.218 9.089 3.868 1.00 95.19 90 ASP A O 1
ATOM 748 N N . SER A 1 91 ? -12.108 9.845 3.816 1.00 97.06 91 SER A N 1
ATOM 749 C CA . SER A 1 91 ? -11.505 8.601 3.323 1.00 97.06 91 SER A CA 1
ATOM 750 C C . SER A 1 91 ? -10.875 7.754 4.437 1.00 97.06 91 SER A C 1
ATOM 752 O O . SER A 1 91 ? -10.187 6.769 4.149 1.00 97.06 91 SER A O 1
ATOM 754 N N . ILE A 1 92 ? -11.123 8.096 5.707 1.00 98.31 92 ILE A N 1
ATOM 755 C CA . ILE A 1 92 ? -10.656 7.352 6.878 1.00 98.31 92 ILE A CA 1
ATOM 756 C C . ILE A 1 92 ? -11.823 6.621 7.543 1.00 98.31 92 ILE A C 1
ATOM 758 O O . ILE A 1 92 ? -12.899 7.176 7.767 1.00 98.31 92 ILE A O 1
ATOM 762 N N . ARG A 1 93 ? -11.591 5.369 7.944 1.00 98.25 93 ARG A N 1
ATOM 763 C CA . ARG A 1 93 ? -12.502 4.630 8.822 1.00 98.25 93 ARG A CA 1
ATOM 764 C C . ARG A 1 93 ? -11.765 3.963 9.968 1.00 98.25 93 ARG A C 1
ATOM 766 O O . ARG A 1 93 ? -11.069 2.967 9.775 1.00 98.25 93 ARG A O 1
ATOM 773 N N . VAL A 1 94 ? -12.004 4.458 11.175 1.00 97.81 94 VAL A N 1
ATOM 774 C CA . VAL A 1 94 ? -11.651 3.754 12.410 1.00 97.81 94 VAL A CA 1
ATOM 775 C C . VAL A 1 94 ? -12.816 2.856 12.821 1.00 97.81 94 VAL A C 1
ATOM 777 O O . VAL A 1 94 ? -13.974 3.262 12.758 1.00 97.81 94 VAL A O 1
ATOM 780 N N . GLY A 1 95 ? -12.521 1.612 13.206 1.00 96.94 95 GLY A N 1
ATOM 781 C CA . GLY A 1 95 ? -13.540 0.643 13.612 1.00 96.94 95 GLY A CA 1
ATOM 782 C C . GLY A 1 95 ? -14.124 -0.173 12.457 1.00 96.94 95 GLY A C 1
ATOM 783 O O . GLY A 1 95 ? -15.326 -0.430 12.439 1.00 96.94 95 GLY A O 1
ATOM 784 N N . MET A 1 96 ? -13.288 -0.596 11.503 1.00 98.00 96 MET A N 1
ATOM 785 C CA . MET A 1 96 ? -13.722 -1.463 10.400 1.00 98.00 96 MET A CA 1
ATOM 786 C C . MET A 1 96 ? -14.400 -2.747 10.900 1.00 98.00 96 MET A C 1
ATOM 788 O O . MET A 1 96 ? -13.971 -3.342 11.894 1.00 98.00 96 MET A O 1
ATOM 792 N N . ALA A 1 97 ? -15.426 -3.207 10.180 1.00 97.31 97 ALA A N 1
ATOM 793 C CA . ALA A 1 97 ? -16.229 -4.375 10.563 1.00 97.31 97 ALA A CA 1
ATOM 794 C C . ALA A 1 97 ? -15.865 -5.665 9.803 1.00 97.31 97 ALA A C 1
ATOM 796 O O . ALA A 1 97 ? -16.290 -6.763 10.190 1.00 97.31 97 ALA A O 1
ATOM 797 N N . ALA A 1 98 ? -15.108 -5.553 8.710 1.00 97.19 98 ALA A N 1
ATOM 798 C CA . ALA A 1 98 ? -14.718 -6.663 7.855 1.00 97.19 98 ALA A CA 1
ATOM 799 C C . ALA A 1 98 ? -13.940 -7.764 8.594 1.00 97.19 98 ALA A C 1
ATOM 801 O O . ALA A 1 98 ? -12.957 -7.511 9.275 1.00 97.19 98 ALA A O 1
ATOM 802 N N . ARG A 1 99 ? -14.327 -9.029 8.375 1.00 95.75 99 ARG A N 1
ATOM 803 C CA . ARG A 1 99 ? -13.726 -10.208 9.043 1.00 95.75 99 ARG A CA 1
ATOM 804 C C . ARG A 1 99 ? -12.926 -11.129 8.130 1.00 95.75 99 ARG A C 1
ATOM 806 O O . ARG A 1 99 ? -12.292 -12.075 8.584 1.00 95.75 99 ARG A O 1
ATOM 813 N N . THR A 1 100 ? -12.991 -10.883 6.831 1.00 96.69 100 THR A N 1
ATOM 814 C CA . THR A 1 100 ? -12.303 -11.649 5.792 1.00 96.69 100 THR A CA 1
ATOM 815 C C . THR A 1 100 ? -11.530 -10.700 4.890 1.00 96.69 100 THR A C 1
ATOM 817 O O . THR A 1 100 ? -11.913 -9.540 4.727 1.00 96.69 100 THR A O 1
ATOM 820 N N . LYS A 1 101 ? -10.486 -11.211 4.236 1.00 96.12 101 LYS A N 1
ATOM 821 C CA . LYS A 1 101 ? -9.735 -10.476 3.212 1.00 96.12 101 LYS A CA 1
ATOM 822 C C . LYS A 1 101 ? -10.655 -9.833 2.165 1.00 96.12 101 LYS A C 1
ATOM 824 O O . LYS A 1 101 ? -10.569 -8.637 1.917 1.00 96.12 101 LYS A O 1
ATOM 829 N N . ALA A 1 102 ? -11.600 -10.601 1.620 1.00 96.75 102 ALA A N 1
ATOM 830 C CA . ALA A 1 102 ? -12.546 -10.099 0.625 1.00 96.75 102 ALA A CA 1
ATOM 831 C C . ALA A 1 102 ? -13.478 -9.008 1.181 1.00 96.75 102 ALA A C 1
ATOM 833 O O . ALA A 1 102 ? -13.769 -8.041 0.482 1.00 96.75 102 ALA A O 1
ATOM 834 N N . SER A 1 103 ? -13.945 -9.134 2.431 1.00 98.00 103 SER A N 1
ATOM 835 C CA . SER A 1 103 ? -14.761 -8.081 3.049 1.00 98.00 103 SER A CA 1
ATOM 836 C C . SER A 1 103 ? -13.963 -6.815 3.344 1.00 98.00 103 SER A C 1
ATOM 838 O O . SER A 1 103 ? -14.538 -5.745 3.238 1.00 98.00 103 SER A O 1
ATOM 840 N N . VAL A 1 104 ? -12.665 -6.917 3.661 1.00 98.38 104 VAL A N 1
ATOM 841 C CA . VAL A 1 104 ? -11.809 -5.734 3.852 1.00 98.38 104 VAL A CA 1
ATOM 842 C C . VAL A 1 104 ? -11.692 -4.963 2.546 1.00 98.38 104 VAL A C 1
ATOM 844 O O . VAL A 1 104 ? -11.922 -3.763 2.542 1.00 98.38 104 VAL A O 1
ATOM 847 N N . LEU A 1 105 ? -11.405 -5.644 1.429 1.00 98.31 105 LEU A N 1
ATOM 848 C CA . LEU A 1 105 ? -11.331 -4.976 0.126 1.00 98.31 105 LEU A CA 1
ATOM 849 C C . LEU A 1 105 ? -12.654 -4.284 -0.231 1.00 98.31 105 LEU A C 1
ATOM 851 O O . LEU A 1 105 ? -12.640 -3.146 -0.685 1.00 98.31 105 LEU A O 1
ATOM 855 N N . ARG A 1 106 ? -13.798 -4.937 0.017 1.00 98.19 106 ARG A N 1
ATOM 856 C CA . ARG A 1 106 ? -15.116 -4.319 -0.202 1.00 98.19 106 ARG A CA 1
ATOM 857 C C . ARG A 1 106 ? -15.346 -3.099 0.686 1.00 98.19 106 ARG A C 1
ATOM 859 O O . ARG A 1 106 ? -15.807 -2.086 0.181 1.00 98.19 106 ARG A O 1
ATOM 866 N N . GLU A 1 107 ? -15.009 -3.188 1.969 1.00 98.56 107 GLU A N 1
ATOM 867 C CA . GLU A 1 107 ? -15.178 -2.080 2.912 1.00 98.56 107 GLU A CA 1
ATOM 868 C C . GLU A 1 107 ? -14.262 -0.896 2.561 1.00 98.56 107 GLU A C 1
ATOM 870 O O . GLU A 1 107 ? -14.704 0.246 2.616 1.00 98.56 107 GLU A O 1
ATOM 875 N N . LEU A 1 108 ? -13.025 -1.144 2.116 1.00 98.62 108 LEU A N 1
ATOM 876 C CA . LEU A 1 108 ? -12.121 -0.099 1.613 1.00 98.62 108 LEU A CA 1
ATOM 877 C C . LEU A 1 108 ? -12.682 0.600 0.371 1.00 98.62 108 LEU A C 1
ATOM 879 O O . LEU A 1 108 ? -12.615 1.822 0.269 1.00 98.62 108 LEU A O 1
ATOM 883 N N . VAL A 1 109 ? -13.273 -0.161 -0.553 1.00 98.12 109 VAL A N 1
ATOM 884 C CA . VAL A 1 109 ? -13.964 0.403 -1.719 1.00 98.12 109 VAL A CA 1
ATOM 885 C C . VAL A 1 109 ? -15.188 1.213 -1.300 1.00 98.12 109 VAL A C 1
ATOM 887 O O . VAL A 1 109 ? -15.432 2.259 -1.878 1.00 98.12 109 VAL A O 1
ATOM 890 N N . GLU A 1 110 ? -15.938 0.778 -0.288 1.00 98.31 110 GLU A N 1
ATOM 891 C CA . GLU A 1 110 ? -17.067 1.546 0.257 1.00 98.31 110 GLU A CA 1
ATOM 892 C C . GLU A 1 110 ? -16.626 2.857 0.913 1.00 98.31 110 GLU A C 1
ATOM 894 O O . GLU A 1 110 ? -17.327 3.857 0.793 1.00 98.31 110 GLU A O 1
ATOM 899 N N . ILE A 1 111 ? -15.472 2.879 1.593 1.00 98.31 111 ILE A N 1
ATOM 900 C CA . ILE A 1 111 ? -14.872 4.131 2.082 1.00 98.31 111 ILE A CA 1
ATOM 901 C C . ILE A 1 111 ? -14.536 5.038 0.896 1.00 98.31 111 ILE A C 1
ATOM 903 O O . ILE A 1 111 ? -14.920 6.202 0.897 1.00 98.31 111 ILE A O 1
ATOM 907 N N . ALA A 1 112 ? -13.859 4.497 -0.122 1.00 97.75 112 ALA A N 1
ATOM 908 C CA . ALA A 1 112 ? -13.472 5.250 -1.310 1.00 97.75 112 ALA A CA 1
ATOM 909 C C . ALA A 1 112 ? -14.688 5.852 -2.031 1.00 97.75 112 ALA A C 1
ATOM 911 O O . ALA A 1 112 ? -14.706 7.040 -2.326 1.00 97.75 112 ALA A O 1
ATOM 912 N N . ASP A 1 113 ? -15.712 5.039 -2.280 1.00 97.38 113 ASP A N 1
ATOM 913 C CA . ASP A 1 113 ? -16.950 5.422 -2.966 1.00 97.38 113 ASP A CA 1
ATOM 914 C C . ASP A 1 113 ? -17.702 6.529 -2.211 1.00 97.38 113 ASP A C 1
ATOM 916 O O . ASP A 1 113 ? -18.168 7.494 -2.815 1.00 97.38 113 ASP A O 1
ATOM 920 N N . GLY A 1 114 ? -17.717 6.461 -0.874 1.00 97.19 114 GLY A N 1
ATOM 921 C CA . GLY A 1 114 ? -18.327 7.476 -0.010 1.00 97.19 114 GLY A CA 1
ATOM 922 C C . GLY A 1 114 ? -17.729 8.882 -0.135 1.00 97.19 114 GLY A C 1
ATOM 923 O O . GLY A 1 114 ? -18.397 9.847 0.229 1.00 97.19 114 GLY A O 1
ATOM 924 N N . THR A 1 115 ? -16.518 9.021 -0.684 1.00 96.62 115 THR A N 1
ATOM 925 C CA . THR A 1 115 ? -15.896 10.333 -0.946 1.00 96.62 115 THR A CA 1
ATOM 926 C C . THR A 1 115 ? -16.487 11.055 -2.162 1.00 96.62 115 THR A C 1
ATOM 928 O O . THR A 1 115 ? -16.263 12.250 -2.335 1.00 96.62 115 THR A O 1
ATOM 931 N N . GLY A 1 116 ? -17.202 10.341 -3.042 1.00 96.38 116 GLY A N 1
ATOM 932 C CA . GLY A 1 116 ? -17.656 10.867 -4.332 1.00 96.38 116 GLY A CA 1
ATOM 933 C C . GLY A 1 116 ? -16.555 10.998 -5.396 1.00 96.38 116 GLY A C 1
ATOM 934 O O . GLY A 1 116 ? -16.828 11.486 -6.491 1.00 96.38 116 GLY A O 1
ATOM 935 N N . LEU A 1 117 ? -15.325 10.550 -5.109 1.00 95.00 117 LEU A N 1
ATOM 936 C CA . LEU A 1 117 ? -14.183 10.610 -6.034 1.00 95.00 117 LEU A CA 1
ATOM 937 C C . LEU A 1 117 ? -14.032 9.354 -6.909 1.00 95.00 117 LEU A C 1
ATOM 939 O O . LEU A 1 117 ? -13.127 9.294 -7.745 1.00 95.00 117 LEU A O 1
ATOM 943 N N . VAL A 1 118 ? -14.892 8.348 -6.728 1.00 95.75 118 VAL A N 1
ATOM 944 C CA . VAL A 1 118 ? -14.883 7.095 -7.495 1.00 95.75 118 VAL A CA 1
ATOM 945 C C . VAL A 1 118 ? -16.013 7.119 -8.524 1.00 95.75 118 VAL A C 1
ATOM 947 O O . VAL A 1 118 ? -17.181 7.229 -8.172 1.00 95.75 118 VAL A O 1
ATOM 950 N N . TYR A 1 119 ? -15.670 6.998 -9.806 1.00 94.81 119 TYR A N 1
ATOM 951 C CA . TYR A 1 119 ? -16.642 6.946 -10.905 1.00 94.81 119 TYR A CA 1
ATOM 952 C C . TYR A 1 119 ? -17.147 5.531 -11.198 1.00 94.81 119 TYR A C 1
ATOM 954 O O . TYR A 1 119 ? -18.272 5.367 -11.663 1.00 94.81 119 TYR A O 1
ATOM 962 N N . ASP A 1 120 ? -16.318 4.514 -10.952 1.00 94.62 120 ASP A N 1
ATOM 963 C CA . ASP A 1 120 ? -16.656 3.114 -11.217 1.00 94.62 120 ASP A CA 1
ATOM 964 C C . ASP A 1 120 ? -16.172 2.212 -10.075 1.00 94.62 120 ASP A C 1
ATOM 966 O O . ASP A 1 120 ? -15.054 1.683 -10.054 1.00 94.62 120 ASP A O 1
ATOM 970 N N . ARG A 1 121 ? -17.062 2.050 -9.097 1.00 95.38 121 ARG A N 1
ATOM 971 C CA . ARG A 1 121 ? -16.857 1.220 -7.910 1.00 95.38 121 ARG A CA 1
ATOM 972 C C . ARG A 1 121 ? -16.573 -0.244 -8.255 1.00 95.38 121 ARG A C 1
ATOM 974 O O . ARG A 1 121 ? -15.761 -0.884 -7.583 1.00 95.38 121 ARG A O 1
ATOM 981 N N . GLU A 1 122 ? -17.249 -0.794 -9.261 1.00 94.56 122 GLU A N 1
ATOM 982 C CA . GLU A 1 122 ? -17.139 -2.213 -9.612 1.00 94.56 122 GLU A CA 1
ATOM 983 C C . GLU A 1 122 ? -15.773 -2.517 -10.224 1.00 94.56 122 GLU A C 1
ATOM 985 O O . GLU A 1 122 ? -15.101 -3.460 -9.793 1.00 94.56 122 GLU A O 1
ATOM 990 N N . SER A 1 123 ? -15.314 -1.671 -11.150 1.00 93.69 123 SER A N 1
ATOM 991 C CA . SER A 1 123 ? -13.974 -1.774 -11.734 1.00 93.69 123 SER A CA 1
ATOM 992 C C . SER A 1 123 ? -12.868 -1.617 -10.689 1.00 93.69 123 SER A C 1
ATOM 994 O O . SER A 1 123 ? -11.865 -2.337 -10.758 1.00 93.69 123 SER A O 1
ATOM 996 N N . LEU A 1 124 ? -13.050 -0.729 -9.702 1.00 95.06 124 LEU A N 1
ATOM 997 C CA . LEU A 1 124 ? -12.113 -0.576 -8.587 1.00 95.06 124 LEU A CA 1
ATOM 998 C C . LEU A 1 124 ? -12.060 -1.839 -7.713 1.00 95.06 124 LEU A C 1
ATOM 1000 O O . LEU A 1 124 ? -10.982 -2.343 -7.397 1.00 95.06 124 LEU A O 1
ATOM 1004 N N . ALA A 1 125 ? -13.218 -2.386 -7.338 1.00 95.81 125 ALA A N 1
ATOM 1005 C CA . ALA A 1 125 ? -13.284 -3.605 -6.536 1.00 95.81 125 ALA A CA 1
ATOM 1006 C C . ALA A 1 125 ? -12.662 -4.807 -7.262 1.00 95.81 125 ALA A C 1
ATOM 1008 O O . ALA A 1 125 ? -11.921 -5.586 -6.653 1.00 95.81 125 ALA A O 1
ATOM 1009 N N . ALA A 1 126 ? -12.932 -4.946 -8.563 1.00 94.50 126 ALA A N 1
ATOM 1010 C CA . ALA A 1 126 ? -12.369 -6.003 -9.391 1.00 94.50 126 ALA A CA 1
ATOM 1011 C C . ALA A 1 126 ? -10.839 -5.898 -9.486 1.00 94.50 126 ALA A C 1
ATOM 1013 O O . ALA A 1 126 ? -10.154 -6.905 -9.301 1.00 94.50 126 ALA A O 1
ATOM 1014 N N . SER A 1 127 ? -10.293 -4.695 -9.696 1.00 93.25 127 SER A N 1
ATOM 1015 C CA . SER A 1 127 ? -8.844 -4.494 -9.835 1.00 93.25 127 SER A CA 1
ATOM 1016 C C . SER A 1 127 ? -8.078 -4.722 -8.532 1.00 93.25 127 SER A C 1
ATOM 1018 O O . SER A 1 127 ? -6.990 -5.304 -8.547 1.00 93.25 127 SER A O 1
ATOM 1020 N N . LEU A 1 128 ? -8.659 -4.338 -7.393 1.00 95.31 128 LEU A N 1
ATOM 1021 C CA . LEU A 1 128 ? -8.109 -4.645 -6.071 1.00 95.31 128 LEU A CA 1
ATOM 1022 C C . LEU A 1 128 ? -8.103 -6.147 -5.806 1.00 95.31 128 LEU A C 1
ATOM 1024 O O . LEU A 1 128 ? -7.100 -6.688 -5.340 1.00 95.31 128 LEU A O 1
ATOM 1028 N N . LYS A 1 129 ? -9.207 -6.831 -6.126 1.00 95.19 129 LYS A N 1
ATOM 1029 C CA . LYS A 1 129 ? -9.296 -8.283 -5.974 1.00 95.19 129 LYS A CA 1
ATOM 1030 C C . LYS A 1 129 ? -8.254 -8.988 -6.844 1.00 95.19 129 LYS A C 1
ATOM 1032 O O . LYS A 1 129 ? -7.538 -9.846 -6.339 1.00 95.19 129 LYS A O 1
ATOM 1037 N N . GLU A 1 130 ? -8.144 -8.604 -8.115 1.00 93.69 130 GLU A N 1
ATOM 1038 C CA . GLU A 1 130 ? -7.15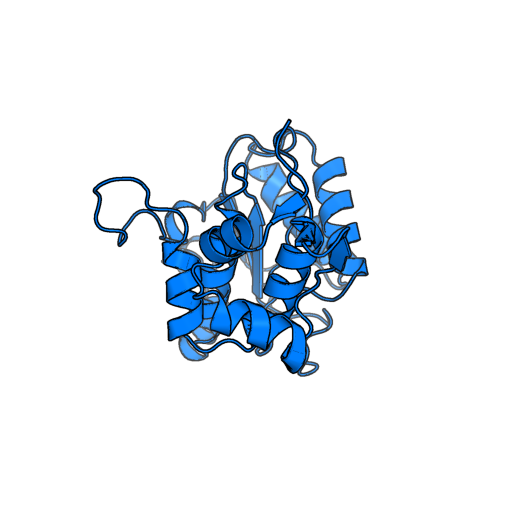2 -9.163 -9.036 1.00 93.69 130 GLU A CA 1
ATOM 1039 C C . GLU A 1 130 ? -5.729 -8.977 -8.493 1.00 93.69 130 GLU A C 1
ATOM 1041 O O . GLU A 1 130 ? -4.950 -9.930 -8.466 1.00 93.69 130 GLU A O 1
ATOM 1046 N N . ARG A 1 131 ? -5.389 -7.780 -7.989 1.00 92.44 131 ARG A N 1
ATOM 1047 C CA . ARG A 1 131 ? -4.069 -7.535 -7.392 1.00 92.44 131 ARG A CA 1
ATOM 1048 C C . ARG A 1 131 ? -3.820 -8.412 -6.170 1.00 92.44 131 ARG A C 1
ATOM 1050 O O . ARG A 1 131 ? -2.711 -8.925 -6.017 1.00 92.44 131 ARG A O 1
ATOM 1057 N N . GLU A 1 132 ? -4.806 -8.541 -5.295 1.00 95.19 132 GLU A N 1
ATOM 1058 C CA . GLU A 1 132 ? -4.680 -9.285 -4.045 1.00 95.19 132 GLU A CA 1
ATOM 1059 C C . GLU A 1 132 ? -4.587 -10.807 -4.286 1.00 95.19 132 GLU A C 1
ATOM 1061 O O . GLU A 1 132 ? -3.850 -11.498 -3.579 1.00 95.19 132 GLU A O 1
ATOM 1066 N N . ASP A 1 133 ? -5.262 -11.328 -5.319 1.00 93.31 133 ASP A N 1
ATOM 1067 C CA . ASP A 1 133 ? -5.192 -12.739 -5.732 1.00 93.31 133 ASP A CA 1
ATOM 1068 C C . ASP A 1 133 ? -3.789 -13.134 -6.240 1.00 93.31 133 ASP A C 1
ATOM 1070 O O . ASP A 1 133 ? -3.375 -14.283 -6.080 1.00 93.31 133 ASP A O 1
ATOM 1074 N N . LEU A 1 134 ? -3.023 -12.193 -6.813 1.00 90.38 134 LEU A N 1
ATOM 1075 C CA . LEU A 1 134 ? -1.628 -12.425 -7.230 1.00 90.38 134 LEU A CA 1
ATOM 1076 C C . LEU A 1 134 ? -0.665 -12.603 -6.048 1.00 90.38 134 LEU A C 1
ATOM 1078 O O . LEU A 1 134 ? 0.468 -13.054 -6.231 1.00 90.38 134 LEU A O 1
ATOM 1082 N N . GLY A 1 135 ? -1.084 -12.194 -4.855 1.00 90.44 135 GLY A N 1
ATOM 1083 C CA . GLY A 1 135 ? -0.282 -12.232 -3.649 1.00 90.44 135 GLY A CA 1
ATOM 1084 C C . GLY A 1 135 ? -0.658 -11.103 -2.705 1.00 90.44 135 GLY A C 1
ATOM 1085 O O . GLY A 1 135 ? -0.890 -9.968 -3.131 1.00 90.44 135 GLY A O 1
ATOM 1086 N N . SER A 1 136 ? -0.654 -11.438 -1.416 1.00 93.44 136 SER A N 1
ATOM 1087 C CA . SER A 1 136 ? -1.003 -10.525 -0.334 1.00 93.44 136 SER A CA 1
ATOM 1088 C C . SER A 1 136 ? -0.256 -9.199 -0.422 1.00 93.44 136 SER A C 1
ATOM 1090 O O . SER A 1 136 ? 0.961 -9.174 -0.611 1.00 93.44 136 SER A O 1
ATOM 1092 N N . THR A 1 137 ? -0.987 -8.101 -0.246 1.00 94.44 137 THR A N 1
ATOM 1093 C CA . THR A 1 137 ? -0.417 -6.754 -0.080 1.00 94.44 137 THR A CA 1
ATOM 1094 C C . THR A 1 137 ? -0.125 -6.407 1.385 1.00 94.44 137 THR A C 1
ATOM 1096 O O . THR A 1 137 ? 0.237 -5.271 1.701 1.00 94.44 137 THR A O 1
ATOM 1099 N N . ALA A 1 138 ? -0.268 -7.379 2.293 1.00 95.00 138 ALA A N 1
ATOM 1100 C CA . ALA A 1 138 ? 0.162 -7.235 3.675 1.00 95.00 138 ALA A CA 1
ATOM 1101 C C . ALA A 1 138 ? 1.684 -7.117 3.785 1.00 95.00 138 ALA A C 1
ATOM 1103 O O . ALA A 1 138 ? 2.444 -7.867 3.171 1.00 95.00 138 ALA A O 1
ATOM 1104 N N . LEU A 1 139 ? 2.109 -6.193 4.634 1.00 91.38 139 LEU A N 1
ATOM 1105 C CA . LEU A 1 139 ? 3.480 -6.029 5.081 1.00 91.38 139 LEU A CA 1
ATOM 1106 C C . LEU A 1 139 ? 3.640 -6.666 6.467 1.00 91.38 139 LEU A C 1
ATOM 1108 O O . LEU A 1 139 ? 2.664 -7.044 7.120 1.00 91.38 139 LEU A O 1
ATOM 1112 N N . GLY A 1 140 ? 4.884 -6.791 6.926 1.00 87.06 140 GLY A N 1
ATOM 1113 C CA . GLY A 1 140 ? 5.149 -7.175 8.312 1.00 87.06 140 GLY A CA 1
ATOM 1114 C C . GLY A 1 140 ? 4.654 -6.112 9.294 1.00 87.06 140 GLY A C 1
ATOM 1115 O O . GLY A 1 140 ? 4.555 -4.933 8.954 1.00 87.06 140 GLY A O 1
ATOM 1116 N N . GLY A 1 141 ? 4.368 -6.525 10.527 1.00 90.12 141 GLY A N 1
ATOM 1117 C CA . GLY A 1 141 ? 3.944 -5.600 11.574 1.00 90.12 141 GLY A CA 1
ATOM 1118 C C . GLY A 1 141 ? 2.487 -5.162 11.459 1.00 90.12 141 GLY A C 1
ATOM 1119 O O . GLY A 1 141 ? 2.177 -4.053 11.876 1.00 90.12 141 GLY A O 1
ATOM 1120 N N . GLY A 1 142 ? 1.595 -6.010 10.932 1.00 95.12 142 GLY A N 1
ATOM 1121 C CA . GLY A 1 142 ? 0.140 -5.842 11.032 1.00 95.12 142 GLY A CA 1
ATOM 1122 C C . GLY A 1 142 ? -0.470 -4.710 10.199 1.00 95.12 142 GLY A C 1
ATOM 1123 O O . GLY A 1 142 ? -1.469 -4.120 10.626 1.00 95.12 142 GLY A O 1
ATOM 1124 N N . VAL A 1 143 ? 0.113 -4.410 9.035 1.00 96.50 143 VAL A N 1
ATOM 1125 C CA . VAL A 1 143 ? -0.376 -3.412 8.069 1.00 96.50 143 VAL A CA 1
ATOM 1126 C C . VAL A 1 143 ? -0.476 -4.01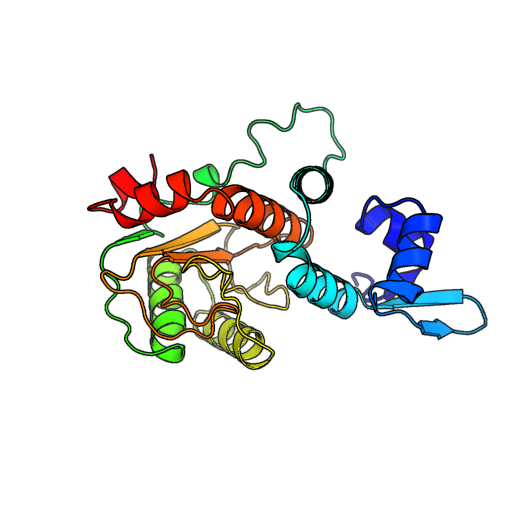3 6.665 1.00 96.50 143 VAL A C 1
ATOM 1128 O O . VAL A 1 143 ? 0.302 -4.896 6.316 1.00 96.50 143 VAL A O 1
ATOM 1131 N N . ALA A 1 144 ? -1.417 -3.553 5.847 1.00 97.06 144 ALA A N 1
ATOM 1132 C CA . ALA A 1 144 ? -1.487 -3.880 4.427 1.00 97.06 144 ALA A CA 1
ATOM 1133 C C . ALA A 1 144 ? -1.684 -2.628 3.584 1.00 97.06 144 ALA A C 1
ATOM 1135 O O . ALA A 1 144 ? -2.282 -1.649 4.038 1.00 97.06 144 ALA A O 1
ATOM 1136 N N . ILE A 1 145 ? -1.212 -2.697 2.338 1.00 96.50 145 ILE A N 1
ATOM 1137 C CA . ILE A 1 145 ? -1.376 -1.617 1.369 1.00 96.50 145 ILE A CA 1
ATOM 1138 C C . ILE A 1 145 ? -2.113 -2.123 0.119 1.00 96.50 145 ILE A C 1
ATOM 1140 O O . ILE A 1 145 ? -1.469 -2.302 -0.917 1.00 96.50 145 ILE A O 1
ATOM 1144 N N . PRO A 1 146 ? -3.426 -2.424 0.171 1.00 96.06 146 PRO A N 1
ATOM 1145 C CA . PRO A 1 146 ? -4.175 -2.831 -1.020 1.00 96.06 146 PRO A CA 1
ATOM 1146 C C . PRO A 1 146 ? -4.167 -1.721 -2.073 1.00 96.06 146 PRO A C 1
ATOM 1148 O O . PRO A 1 146 ? -4.397 -0.569 -1.742 1.00 96.06 146 PRO A O 1
ATOM 1151 N N . HIS A 1 147 ? -3.906 -2.027 -3.340 1.00 93.38 147 HIS A N 1
ATOM 1152 C CA . HIS A 1 147 ? -3.909 -1.028 -4.416 1.00 93.38 147 HIS A CA 1
ATOM 1153 C C . HIS A 1 147 ? -4.182 -1.698 -5.767 1.00 93.38 147 HIS A C 1
ATOM 1155 O O . HIS A 1 147 ? -3.856 -2.873 -5.929 1.00 93.38 147 HIS A O 1
ATOM 1161 N N . PRO A 1 148 ? -4.767 -1.007 -6.757 1.00 89.94 148 PRO A N 1
ATOM 1162 C CA . PRO A 1 148 ? -4.887 -1.555 -8.103 1.00 89.94 148 PRO A CA 1
ATOM 1163 C C . PRO A 1 148 ? -3.510 -1.814 -8.727 1.00 89.94 148 PRO A C 1
ATOM 1165 O O . PRO A 1 148 ? -2.599 -0.993 -8.618 1.00 89.94 148 PRO A O 1
ATOM 1168 N N . ARG A 1 149 ? -3.358 -2.949 -9.420 1.00 80.94 149 ARG A N 1
ATOM 1169 C CA . ARG A 1 149 ? -2.117 -3.283 -10.142 1.00 80.94 149 ARG A CA 1
ATOM 1170 C C . ARG A 1 149 ? -1.895 -2.373 -11.343 1.00 80.94 149 ARG A C 1
ATOM 1172 O O . ARG A 1 149 ? -0.791 -1.894 -11.587 1.00 80.94 149 ARG A O 1
ATOM 1179 N N . VAL A 1 150 ? -2.955 -2.200 -12.126 1.00 74.56 150 VAL A N 1
ATOM 1180 C CA . VAL A 1 150 ? -2.945 -1.430 -13.364 1.00 74.56 150 VAL A CA 1
ATOM 1181 C C . VAL A 1 150 ? -3.748 -0.165 -13.144 1.00 74.56 150 VAL A C 1
ATOM 1183 O O . VAL A 1 150 ? -4.764 -0.148 -12.454 1.00 74.56 150 VAL A O 1
ATOM 1186 N N . ARG A 1 151 ? -3.260 0.908 -13.749 1.00 70.94 151 ARG A N 1
ATOM 1187 C CA . ARG A 1 151 ? -3.860 2.226 -13.673 1.00 70.94 151 ARG A CA 1
ATOM 1188 C C . ARG A 1 151 ? -5.237 2.233 -14.341 1.00 70.94 151 ARG A C 1
ATOM 1190 O O . ARG A 1 151 ? -5.387 1.739 -15.458 1.00 70.94 151 ARG A O 1
ATOM 1197 N N . GLN A 1 152 ? -6.209 2.872 -13.701 1.00 72.81 152 GLN A N 1
ATOM 1198 C CA . GLN A 1 152 ? -7.568 3.002 -14.227 1.00 72.81 152 GLN A CA 1
ATOM 1199 C C . GLN A 1 152 ? -7.994 4.481 -14.201 1.00 72.81 152 GLN A C 1
ATOM 1201 O O . GLN A 1 152 ? -8.743 4.896 -13.324 1.00 72.81 152 GLN A O 1
ATOM 1206 N N . PRO A 1 153 ? -7.493 5.322 -15.128 1.00 70.12 153 PRO A N 1
ATOM 1207 C CA . PRO A 1 153 ? -7.673 6.778 -15.058 1.00 70.12 153 PRO A CA 1
ATOM 1208 C C . PRO A 1 153 ? -9.128 7.250 -15.189 1.00 70.12 153 PRO A C 1
ATOM 1210 O O . PRO A 1 153 ? -9.418 8.393 -14.876 1.00 70.12 153 PRO A O 1
ATOM 1213 N N . TRP A 1 154 ? -10.028 6.391 -15.663 1.00 81.50 154 TRP A N 1
ATOM 1214 C CA . TRP A 1 154 ? -11.469 6.647 -15.774 1.00 81.50 154 TRP A CA 1
ATOM 1215 C C . TRP A 1 154 ? -12.251 6.238 -14.519 1.00 81.50 154 TRP A C 1
ATOM 1217 O O . TRP A 1 154 ? -13.434 6.537 -14.428 1.00 81.50 154 TRP A O 1
ATOM 1227 N N . VAL A 1 155 ? -11.612 5.550 -13.570 1.00 85.44 155 VAL A N 1
ATOM 1228 C CA . VAL A 1 155 ? -12.258 5.046 -12.348 1.00 85.44 155 VAL A CA 1
ATOM 1229 C C . VAL A 1 155 ? -12.259 6.091 -11.231 1.00 85.44 155 VAL A C 1
ATOM 1231 O O . VAL A 1 155 ? -13.097 6.013 -10.339 1.00 85.44 155 VAL A O 1
ATOM 1234 N N . LEU A 1 156 ? -11.352 7.071 -11.275 1.00 90.19 156 LEU A N 1
ATOM 1235 C CA . LEU A 1 156 ? -11.111 8.026 -10.191 1.00 90.19 156 LEU A CA 1
ATOM 1236 C C . LEU A 1 156 ? -11.111 9.467 -10.717 1.00 90.19 156 LEU A C 1
ATOM 1238 O O . LEU A 1 156 ? -10.585 9.724 -11.801 1.00 90.19 156 LEU A O 1
ATOM 1242 N N . ALA A 1 157 ? -11.643 10.398 -9.928 1.00 89.81 157 ALA A N 1
ATOM 1243 C CA . ALA A 1 157 ? -11.604 11.832 -10.210 1.00 89.81 157 ALA A CA 1
ATOM 1244 C C . ALA A 1 157 ? -10.208 12.436 -9.972 1.00 89.81 157 ALA A C 1
ATOM 1246 O O . ALA A 1 157 ? -9.711 13.207 -10.793 1.00 89.81 157 ALA A O 1
ATOM 1247 N N . GLU A 1 158 ? -9.556 12.049 -8.873 1.00 89.19 158 GLU A N 1
ATOM 1248 C CA . GLU A 1 158 ? -8.220 12.505 -8.482 1.00 89.19 158 GLU A CA 1
ATOM 1249 C C . GLU A 1 158 ? -7.473 11.448 -7.650 1.00 89.19 158 GLU A C 1
ATOM 1251 O O . GLU A 1 158 ? -8.011 10.379 -7.355 1.00 89.19 158 GLU A O 1
ATOM 1256 N N . SER A 1 159 ? -6.205 11.720 -7.321 1.00 89.75 159 SER A N 1
ATOM 1257 C CA . SER A 1 159 ? -5.387 10.844 -6.475 1.00 89.75 159 SER A CA 1
ATOM 1258 C C . SER A 1 159 ? -5.688 11.092 -4.996 1.00 89.75 159 SER A C 1
ATOM 1260 O O . SER A 1 159 ? -5.581 12.225 -4.540 1.00 89.75 159 SER A O 1
ATOM 1262 N N . PHE A 1 160 ? -5.982 10.039 -4.235 1.00 93.12 160 PHE A N 1
ATOM 1263 C CA . PHE A 1 160 ? -6.210 10.112 -2.789 1.00 93.12 160 PHE A CA 1
ATOM 1264 C C . PHE A 1 160 ? -5.833 8.797 -2.090 1.00 93.12 160 PHE A C 1
ATOM 1266 O O . PHE A 1 160 ? -5.519 7.786 -2.723 1.00 93.12 160 PHE A O 1
ATOM 1273 N N . LEU A 1 161 ? -5.827 8.812 -0.763 1.00 94.69 161 LEU A N 1
ATOM 1274 C CA . LEU A 1 161 ? -5.513 7.683 0.097 1.00 94.69 161 LEU A CA 1
ATOM 1275 C C . LEU A 1 161 ? -6.731 7.337 0.943 1.00 94.69 161 LEU A C 1
ATOM 1277 O O . LEU A 1 161 ? -7.295 8.195 1.615 1.00 94.69 161 LEU A O 1
ATOM 1281 N N . VAL A 1 162 ? -7.102 6.063 0.950 1.00 97.81 162 VAL A N 1
ATOM 1282 C CA . VAL A 1 162 ? -8.072 5.522 1.903 1.00 97.81 162 VAL A CA 1
ATOM 1283 C C . VAL A 1 162 ? -7.327 4.884 3.067 1.00 97.81 162 VAL A C 1
ATOM 1285 O O . VAL A 1 162 ? -6.392 4.114 2.838 1.00 97.81 162 VAL A O 1
ATOM 1288 N N . ALA A 1 163 ? -7.746 5.159 4.301 1.00 98.19 163 ALA A N 1
ATOM 1289 C CA . ALA A 1 163 ? -7.209 4.506 5.490 1.00 98.19 163 ALA A CA 1
ATOM 1290 C C . ALA A 1 163 ? -8.302 3.779 6.276 1.00 98.19 163 ALA A C 1
ATOM 1292 O O . ALA A 1 163 ? -9.418 4.267 6.442 1.00 98.19 163 ALA A O 1
ATOM 1293 N N . GLY A 1 164 ? -7.962 2.601 6.783 1.00 98.12 164 GLY A N 1
ATOM 1294 C CA . GLY A 1 164 ? -8.852 1.766 7.570 1.00 98.12 164 GLY A CA 1
ATOM 1295 C C . GLY A 1 164 ? -8.146 1.189 8.790 1.00 98.12 164 GLY A C 1
ATOM 1296 O O . GLY A 1 164 ? -7.049 0.641 8.669 1.00 98.12 164 GLY A O 1
ATOM 1297 N N . VAL A 1 165 ? -8.790 1.274 9.955 1.00 98.25 165 VAL A N 1
ATOM 1298 C CA . VAL A 1 165 ? -8.318 0.664 11.204 1.00 98.25 165 VAL A CA 1
ATOM 1299 C C . VAL A 1 165 ? -9.329 -0.369 11.677 1.00 98.25 165 VAL A C 1
ATOM 1301 O O . VAL A 1 165 ? -10.460 -0.046 12.041 1.00 98.25 165 VAL A O 1
ATOM 1304 N N . HIS A 1 166 ? -8.915 -1.632 11.690 1.00 98.06 166 HIS A N 1
ATOM 1305 C CA . HIS A 1 166 ? -9.693 -2.735 12.232 1.00 98.06 166 HIS A CA 1
ATOM 1306 C C . HIS A 1 166 ? -9.312 -2.986 13.703 1.00 98.06 166 HIS A C 1
ATOM 1308 O O . HIS A 1 166 ? -8.143 -3.254 13.990 1.00 98.06 166 HIS A O 1
ATOM 1314 N N . PRO A 1 167 ? -10.277 -3.027 14.642 1.00 95.75 167 PRO A N 1
ATOM 1315 C CA . PRO A 1 167 ? -10.011 -2.979 16.086 1.00 95.75 167 PRO A CA 1
ATOM 1316 C C . PRO A 1 167 ? -9.218 -4.172 16.641 1.00 95.75 167 PRO A C 1
ATOM 1318 O O . PRO A 1 167 ? -8.624 -4.085 17.710 1.00 95.75 167 PRO A O 1
ATOM 1321 N N . ARG A 1 168 ? -9.229 -5.319 15.952 1.00 94.25 168 ARG A N 1
ATOM 1322 C CA . ARG A 1 168 ? -8.508 -6.540 16.377 1.00 94.25 168 ARG A CA 1
ATOM 1323 C C . ARG A 1 168 ? -7.538 -7.085 15.329 1.00 94.25 168 ARG A C 1
ATOM 1325 O O . ARG A 1 168 ? -6.921 -8.123 15.539 1.00 94.25 168 ARG A O 1
ATOM 1332 N N . GLY A 1 169 ? -7.463 -6.419 14.179 1.00 96.19 169 GLY A N 1
ATOM 1333 C CA . GLY A 1 169 ? -6.942 -6.990 12.940 1.00 96.19 169 GLY A CA 1
ATOM 1334 C C . GLY A 1 169 ? -7.636 -8.274 12.458 1.00 96.19 169 GLY A C 1
ATOM 1335 O O . GLY A 1 169 ? -8.511 -8.825 13.129 1.00 96.19 169 GLY A O 1
ATOM 1336 N N . ILE A 1 170 ? -7.258 -8.733 11.264 1.00 97.19 170 ILE A N 1
ATOM 1337 C CA . ILE A 1 170 ? -7.741 -9.986 10.667 1.00 97.19 170 ILE A CA 1
ATOM 1338 C C . ILE A 1 170 ? -6.618 -10.754 9.955 1.00 97.19 170 ILE A C 1
ATOM 1340 O O . ILE A 1 170 ? -5.600 -10.159 9.586 1.00 97.19 170 ILE A O 1
ATOM 1344 N N . PRO A 1 171 ? -6.791 -12.062 9.687 1.00 96.00 171 PRO A N 1
ATOM 1345 C CA . PRO A 1 171 ? -5.899 -12.784 8.792 1.00 96.00 171 PRO A CA 1
ATOM 1346 C C . PRO A 1 171 ? -5.990 -12.205 7.373 1.00 96.00 171 PRO A C 1
ATOM 1348 O O . PRO A 1 171 ? -6.997 -12.365 6.682 1.00 96.00 171 PRO A O 1
ATOM 1351 N N . PHE A 1 172 ? -4.925 -11.535 6.936 1.00 96.00 172 PHE A N 1
ATOM 1352 C CA . PHE A 1 172 ? -4.819 -10.963 5.587 1.00 96.00 172 PHE A CA 1
ATOM 1353 C C . PHE A 1 172 ? -3.640 -11.543 4.790 1.00 96.00 172 PHE A C 1
ATOM 1355 O O . PHE A 1 172 ? -3.502 -11.277 3.604 1.00 96.00 172 PHE A O 1
ATOM 1362 N N . GLY A 1 173 ? -2.822 -12.406 5.401 1.00 91.06 173 GLY A N 1
ATOM 1363 C CA . GLY A 1 173 ? -1.649 -13.008 4.760 1.00 91.06 173 GLY A CA 1
ATOM 1364 C C . GLY A 1 173 ? -0.394 -12.146 4.887 1.00 91.06 173 GLY A C 1
ATOM 1365 O O . GLY A 1 173 ? 0.309 -11.959 3.898 1.00 91.06 173 GLY A O 1
ATOM 1366 N N . GLY A 1 174 ? -0.148 -11.586 6.077 1.00 85.19 174 GLY A N 1
ATOM 1367 C CA . GLY A 1 174 ? 1.125 -10.940 6.404 1.00 85.19 174 GLY A CA 1
ATOM 1368 C C . GLY A 1 174 ? 2.289 -11.935 6.335 1.00 85.19 174 GLY A C 1
ATOM 1369 O O . GLY A 1 174 ? 2.103 -13.103 6.689 1.00 85.19 174 GLY A O 1
ATOM 1370 N N . PRO A 1 175 ? 3.488 -11.510 5.897 1.00 85.38 175 PRO A N 1
ATOM 1371 C CA . PRO A 1 175 ? 4.650 -12.392 5.750 1.00 85.38 175 PRO A CA 1
ATOM 1372 C C . PRO A 1 175 ? 5.145 -12.972 7.086 1.00 85.38 175 PRO A C 1
ATOM 1374 O O . PRO A 1 175 ? 5.807 -14.005 7.098 1.00 85.38 175 PRO A O 1
ATOM 1377 N N . ASP A 1 176 ? 4.812 -12.327 8.205 1.00 87.50 176 ASP A N 1
ATOM 1378 C CA . ASP A 1 176 ? 5.106 -12.755 9.577 1.00 87.50 176 ASP A CA 1
ATOM 1379 C C . ASP A 1 176 ? 3.951 -13.540 10.233 1.00 87.50 176 ASP A C 1
ATOM 1381 O O . ASP A 1 176 ? 4.031 -13.897 11.406 1.00 87.50 176 ASP A O 1
ATOM 1385 N N . GLY A 1 177 ? 2.861 -13.794 9.497 1.00 87.19 177 GLY A N 1
ATOM 1386 C CA . GLY A 1 177 ? 1.653 -14.438 10.016 1.00 87.19 177 GLY A CA 1
ATOM 1387 C C . GLY A 1 177 ? 0.819 -13.563 10.960 1.00 87.19 177 GLY A C 1
ATOM 1388 O O . GLY A 1 177 ? -0.156 -14.055 11.530 1.00 87.19 177 GLY A O 1
ATOM 1389 N N . SER A 1 178 ? 1.170 -12.284 11.131 1.00 90.06 178 SER A N 1
ATOM 1390 C CA . SER A 1 178 ? 0.438 -11.369 12.007 1.00 90.06 178 SER A CA 1
ATOM 1391 C C . SER A 1 178 ? -0.956 -11.030 11.465 1.00 90.06 178 SER A C 1
ATOM 1393 O O . SER A 1 178 ? -1.227 -11.070 10.259 1.00 90.06 178 SER A O 1
ATOM 1395 N N . LEU A 1 179 ? -1.865 -10.687 12.383 1.00 95.88 179 LEU A N 1
ATOM 1396 C CA . LEU A 1 179 ? -3.142 -10.084 12.019 1.00 95.88 179 LEU A CA 1
ATOM 1397 C C . LEU A 1 179 ? -2.900 -8.661 11.515 1.00 95.88 179 LEU A C 1
ATOM 1399 O O . LEU A 1 179 ? -2.155 -7.892 12.123 1.00 95.88 179 LEU A O 1
ATOM 1403 N N . VAL A 1 180 ? -3.572 -8.298 10.428 1.00 97.56 180 VAL A N 1
ATOM 1404 C CA . VAL A 1 180 ? -3.496 -6.956 9.852 1.00 97.56 180 VAL A CA 1
ATOM 1405 C C . VAL A 1 180 ? -4.630 -6.110 10.397 1.00 97.56 180 VAL A C 1
ATOM 1407 O O . VAL A 1 180 ? -5.796 -6.462 10.224 1.00 97.56 180 VAL A O 1
ATOM 1410 N N . ALA A 1 181 ? -4.274 -5.013 11.060 1.00 97.50 181 ALA A N 1
ATOM 1411 C CA . ALA A 1 181 ? -5.210 -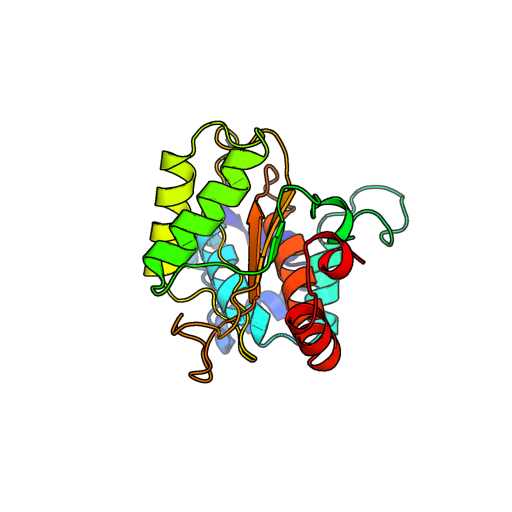4.056 11.644 1.00 97.50 181 ALA A CA 1
ATOM 1412 C C . ALA A 1 181 ? -5.243 -2.726 10.889 1.00 97.50 181 ALA A C 1
ATOM 1414 O O . ALA A 1 181 ? -6.266 -2.055 10.913 1.00 97.50 181 ALA A O 1
ATOM 1415 N N . LEU A 1 182 ? -4.151 -2.358 10.221 1.00 98.12 182 LEU A N 1
ATOM 1416 C CA . LEU A 1 182 ? -4.036 -1.103 9.488 1.00 98.12 182 LEU A CA 1
ATOM 1417 C C . LEU A 1 182 ? -4.090 -1.373 7.986 1.00 98.12 182 LEU A C 1
ATOM 1419 O O . LEU A 1 182 ? -3.375 -2.240 7.481 1.00 98.12 182 LEU A O 1
ATOM 1423 N N . PHE A 1 183 ? -4.911 -0.618 7.271 1.00 98.31 183 PHE A N 1
ATOM 1424 C CA . PHE A 1 183 ? -5.079 -0.730 5.828 1.00 98.31 183 PHE A CA 1
ATOM 1425 C C . PHE A 1 183 ? -4.917 0.643 5.192 1.00 98.31 183 PHE A C 1
ATOM 1427 O O . PHE A 1 183 ? -5.613 1.578 5.570 1.00 98.31 183 PHE A O 1
ATOM 1434 N N . PHE A 1 184 ? -4.022 0.753 4.215 1.00 97.69 184 PHE A N 1
ATOM 1435 C CA . PHE A 1 184 ? -3.788 1.981 3.459 1.00 97.69 184 PHE A CA 1
ATOM 1436 C C . PHE A 1 184 ? -3.960 1.689 1.975 1.00 97.69 184 PHE A C 1
ATOM 1438 O O . PHE A 1 184 ? -3.181 0.938 1.407 1.00 97.69 184 PHE A O 1
ATOM 1445 N N . MET A 1 185 ? -4.975 2.252 1.332 1.00 97.00 185 MET A N 1
ATOM 1446 C CA . MET A 1 185 ? -5.251 2.009 -0.079 1.00 97.00 185 MET A CA 1
ATOM 1447 C C . MET A 1 185 ? -4.974 3.265 -0.905 1.00 97.00 185 MET A C 1
ATOM 1449 O O . MET A 1 185 ? -5.849 4.129 -1.006 1.00 97.00 185 MET A O 1
ATOM 1453 N N . PRO A 1 186 ? -3.755 3.412 -1.464 1.00 93.38 186 PRO A N 1
ATOM 1454 C CA . PRO A 1 186 ? -3.448 4.520 -2.351 1.00 93.38 186 PRO A CA 1
ATOM 1455 C C . PRO A 1 186 ? -4.160 4.326 -3.690 1.00 93.38 186 PRO A C 1
ATOM 1457 O O . PRO A 1 186 ? -3.996 3.306 -4.366 1.00 93.38 186 PRO A O 1
ATOM 1460 N N . LEU A 1 187 ? -4.935 5.331 -4.081 1.00 92.00 187 LEU A N 1
ATOM 1461 C CA . LEU A 1 187 ? -5.660 5.399 -5.339 1.00 92.00 187 LEU A CA 1
ATOM 1462 C C . LEU A 1 187 ? -5.082 6.558 -6.145 1.00 92.00 187 LEU A C 1
ATOM 1464 O O . LEU A 1 187 ? -5.231 7.714 -5.768 1.00 92.00 187 LEU A O 1
ATOM 1468 N N . CYS A 1 188 ? -4.372 6.257 -7.232 1.00 87.00 188 CYS A N 1
ATOM 1469 C CA . CYS A 1 188 ? -3.640 7.269 -7.989 1.00 87.00 188 CYS A CA 1
ATOM 1470 C C . CYS A 1 188 ? -4.148 7.385 -9.426 1.00 87.00 188 CYS A C 1
ATOM 1472 O O . CYS A 1 188 ? -4.246 6.389 -10.150 1.00 87.00 188 CYS A O 1
ATOM 1474 N N . VAL A 1 189 ? -4.367 8.622 -9.876 1.00 82.31 189 VAL A N 1
ATOM 1475 C CA . VAL A 1 189 ? -4.676 8.948 -11.273 1.00 82.31 189 VAL A CA 1
ATOM 1476 C C . VAL A 1 189 ? -3.432 9.186 -12.116 1.00 82.31 189 VAL A C 1
ATOM 1478 O O . VAL A 1 189 ? -3.579 9.299 -13.330 1.00 82.31 189 VAL A O 1
ATOM 1481 N N . SER A 1 190 ? -2.221 9.274 -11.542 1.00 73.94 190 SER A N 1
ATOM 1482 C CA . SER A 1 190 ? -0.959 9.395 -12.293 1.00 73.94 190 SER A CA 1
ATOM 1483 C C . SER A 1 190 ? -0.210 8.055 -12.470 1.00 73.94 190 SER A C 1
ATOM 1485 O O . SER A 1 190 ? -0.488 7.074 -11.802 1.00 73.94 190 SER A O 1
ATOM 1487 N N . ASP A 1 191 ? 0.732 7.962 -13.425 1.00 64.38 191 ASP A N 1
ATOM 1488 C CA . ASP A 1 191 ? 1.520 6.729 -13.706 1.00 64.38 191 ASP A CA 1
ATOM 1489 C C . ASP A 1 191 ? 2.784 6.688 -12.853 1.00 64.38 191 ASP A C 1
ATOM 1491 O O . ASP A 1 191 ? 3.474 5.677 -12.754 1.00 64.38 191 ASP A O 1
ATOM 1495 N N . GLN A 1 192 ? 3.126 7.861 -12.340 1.00 63.53 192 GLN A N 1
ATOM 1496 C CA . GLN A 1 192 ? 4.386 8.193 -11.718 1.00 63.53 192 GLN A CA 1
ATOM 1497 C C . GLN A 1 192 ? 4.214 8.352 -10.197 1.00 63.53 192 GLN A C 1
ATOM 1499 O O . GLN A 1 192 ? 5.174 8.190 -9.455 1.00 63.53 192 GLN A O 1
ATOM 1504 N N . GLU A 1 193 ? 2.980 8.591 -9.742 1.00 71.38 193 GLU A N 1
ATOM 1505 C CA . GLU A 1 193 ? 2.595 8.697 -8.330 1.00 71.38 193 GLU A CA 1
ATOM 1506 C C . GLU A 1 193 ? 2.530 7.351 -7.585 1.00 71.38 193 GLU A C 1
ATOM 1508 O O . GLU A 1 193 ? 3.021 7.315 -6.458 1.00 71.38 193 GLU A O 1
ATOM 1513 N N . PRO A 1 194 ? 2.018 6.230 -8.154 1.00 77.44 194 PRO A N 1
ATOM 1514 C CA . PRO A 1 194 ? 1.758 5.026 -7.364 1.00 77.44 194 PRO A CA 1
ATOM 1515 C C . PRO A 1 194 ? 2.999 4.504 -6.643 1.00 77.44 194 PRO A C 1
ATOM 1517 O O . PRO A 1 194 ? 2.964 4.275 -5.441 1.00 77.44 194 PRO A O 1
ATOM 1520 N N . LEU A 1 195 ? 4.131 4.371 -7.344 1.00 79.06 195 LEU A N 1
ATOM 1521 C CA . LEU A 1 195 ? 5.359 3.860 -6.730 1.00 79.06 195 LEU A CA 1
ATOM 1522 C C . LEU A 1 195 ? 5.948 4.806 -5.680 1.00 79.06 195 LEU A C 1
ATOM 1524 O O . LEU A 1 195 ? 6.587 4.331 -4.747 1.00 79.06 195 LEU A O 1
ATOM 1528 N N . GLN A 1 196 ? 5.743 6.115 -5.815 1.00 79.69 196 GLN A N 1
ATOM 1529 C CA . GLN A 1 196 ? 6.240 7.097 -4.849 1.00 79.69 196 GLN A CA 1
ATOM 1530 C C . GLN A 1 196 ? 5.421 7.073 -3.576 1.00 79.69 196 GLN A C 1
ATOM 1532 O O . GLN A 1 196 ? 5.984 6.993 -2.488 1.00 79.69 196 GLN A O 1
ATOM 1537 N N . VAL A 1 197 ? 4.097 7.083 -3.728 1.00 85.81 197 VAL A N 1
ATOM 1538 C CA . VAL A 1 197 ? 3.167 6.961 -2.609 1.00 85.81 197 VAL A CA 1
ATOM 1539 C C . VAL A 1 197 ? 3.401 5.631 -1.897 1.00 85.81 197 VAL A C 1
ATOM 1541 O O . VAL A 1 197 ? 3.535 5.616 -0.678 1.00 85.81 197 VAL A O 1
ATOM 1544 N N . LEU A 1 198 ? 3.563 4.530 -2.640 1.00 89.00 198 LEU A N 1
ATOM 1545 C CA . LEU A 1 198 ? 3.901 3.226 -2.068 1.00 89.00 198 LEU A CA 1
ATOM 1546 C C . LEU A 1 198 ? 5.247 3.243 -1.333 1.00 89.00 198 LEU A C 1
ATOM 1548 O O . LEU A 1 198 ? 5.297 2.812 -0.185 1.00 89.00 198 LEU A O 1
ATOM 1552 N N . ALA A 1 199 ? 6.320 3.764 -1.938 1.00 86.06 199 ALA A N 1
ATOM 1553 C CA . ALA A 1 199 ? 7.637 3.828 -1.295 1.00 86.06 199 ALA A CA 1
ATOM 1554 C C . ALA A 1 199 ? 7.596 4.647 -0.001 1.00 86.06 199 ALA A C 1
ATOM 1556 O O . ALA A 1 199 ? 8.123 4.213 1.026 1.00 86.06 199 ALA A O 1
ATOM 1557 N N . ARG A 1 200 ? 6.893 5.784 -0.036 1.00 88.25 200 ARG A N 1
ATOM 1558 C CA . ARG A 1 200 ? 6.701 6.654 1.119 1.00 88.25 200 ARG A CA 1
ATOM 1559 C C . ARG A 1 200 ? 5.901 5.974 2.223 1.00 88.25 200 ARG A C 1
ATOM 1561 O O . ARG A 1 200 ? 6.328 6.008 3.378 1.00 88.25 200 ARG A O 1
ATOM 1568 N N . LEU A 1 201 ? 4.772 5.351 1.878 1.00 91.31 201 LEU A N 1
ATOM 1569 C CA . LEU A 1 201 ? 3.947 4.598 2.820 1.00 91.31 201 LEU A CA 1
ATOM 1570 C C . LEU A 1 201 ? 4.760 3.471 3.451 1.00 91.31 201 LEU A C 1
ATOM 1572 O O . LEU A 1 201 ? 4.827 3.397 4.670 1.00 91.31 201 LEU A O 1
ATOM 1576 N N . VAL A 1 202 ? 5.445 2.648 2.654 1.00 91.19 202 VAL A N 1
ATOM 1577 C CA . VAL A 1 202 ? 6.290 1.560 3.170 1.00 91.19 202 VAL A CA 1
ATOM 1578 C C . VAL A 1 202 ? 7.336 2.100 4.143 1.00 91.19 202 VAL A C 1
ATOM 1580 O O . VAL A 1 202 ? 7.477 1.552 5.233 1.00 91.19 202 VAL A O 1
ATOM 1583 N N . ARG A 1 203 ? 8.028 3.197 3.810 1.00 89.31 203 ARG A N 1
ATOM 1584 C CA . ARG A 1 203 ? 9.036 3.784 4.702 1.00 89.31 203 ARG A CA 1
ATOM 1585 C C . ARG A 1 203 ? 8.439 4.293 6.015 1.00 89.31 203 ARG A C 1
ATOM 1587 O O . ARG A 1 203 ? 9.032 4.077 7.066 1.00 89.31 203 ARG A O 1
ATOM 1594 N N . MET A 1 204 ? 7.287 4.964 5.970 1.00 89.31 204 MET A N 1
ATOM 1595 C CA . MET A 1 204 ? 6.589 5.432 7.177 1.00 89.31 204 MET A CA 1
ATOM 1596 C C . MET A 1 204 ? 6.112 4.257 8.036 1.00 89.31 204 MET A C 1
ATOM 1598 O O . MET A 1 204 ? 6.290 4.253 9.249 1.00 89.31 204 MET A O 1
ATOM 1602 N N . LEU A 1 205 ? 5.558 3.229 7.395 1.00 90.94 205 LEU A N 1
ATOM 1603 C CA . LEU A 1 205 ? 4.965 2.063 8.045 1.00 90.94 205 LEU A CA 1
ATOM 1604 C C . LEU A 1 205 ? 6.007 1.039 8.528 1.00 90.94 205 LEU A C 1
ATOM 1606 O O . LEU A 1 205 ? 5.647 0.075 9.191 1.00 90.94 205 LEU A O 1
ATOM 1610 N N . GLN A 1 206 ? 7.298 1.241 8.248 1.00 88.31 206 GLN A N 1
ATOM 1611 C CA . GLN A 1 206 ? 8.387 0.494 8.891 1.00 88.31 206 GLN A CA 1
ATOM 1612 C C . GLN A 1 206 ? 8.661 0.973 10.332 1.00 88.31 206 GLN A C 1
ATOM 1614 O O . GLN A 1 206 ? 9.265 0.233 11.115 1.00 88.31 206 GLN A O 1
ATOM 1619 N N . ASP A 1 207 ? 8.217 2.178 10.714 1.00 90.19 207 ASP A N 1
ATOM 1620 C CA . ASP A 1 207 ? 8.360 2.684 12.080 1.00 90.19 207 ASP A CA 1
ATOM 1621 C C . ASP A 1 207 ? 7.309 2.055 13.010 1.00 90.19 207 ASP A C 1
ATOM 1623 O O . ASP A 1 207 ? 6.114 2.351 12.963 1.00 90.19 207 ASP A O 1
ATOM 1627 N N . LYS A 1 208 ? 7.774 1.185 13.912 1.00 91.00 208 LYS A N 1
ATOM 1628 C CA . LYS A 1 208 ? 6.919 0.483 14.879 1.00 91.00 208 LYS A CA 1
ATOM 1629 C C . LYS A 1 208 ? 6.188 1.423 15.835 1.00 91.00 208 LYS A C 1
ATOM 1631 O O . LYS A 1 208 ? 5.074 1.099 16.240 1.00 91.00 208 LYS A O 1
ATOM 1636 N N . LYS A 1 209 ? 6.805 2.546 16.219 1.00 92.75 209 LYS A N 1
ATOM 1637 C CA . LYS A 1 209 ? 6.184 3.525 17.117 1.00 92.75 209 LYS A CA 1
ATOM 1638 C C . LYS A 1 209 ? 5.034 4.220 16.397 1.00 92.75 209 LYS A C 1
ATOM 1640 O O . LYS A 1 209 ? 3.948 4.310 16.957 1.00 92.75 209 LYS A O 1
ATOM 1645 N N . PHE A 1 210 ? 5.257 4.610 15.144 1.00 91.62 210 PHE A N 1
ATOM 1646 C CA . PHE A 1 210 ? 4.225 5.211 14.304 1.00 91.62 210 PHE A CA 1
ATOM 1647 C C . PHE A 1 210 ? 3.047 4.254 14.069 1.00 91.62 210 PHE A C 1
ATOM 1649 O O . PHE A 1 210 ? 1.895 4.625 14.270 1.00 91.62 210 PHE A O 1
ATOM 1656 N N . LEU A 1 211 ? 3.318 2.981 13.755 1.00 93.12 211 LEU A N 1
ATOM 1657 C CA . LEU A 1 211 ? 2.262 1.967 13.629 1.00 93.12 211 LEU A CA 1
ATOM 1658 C C . LEU A 1 211 ? 1.448 1.783 14.914 1.00 93.12 211 LEU A C 1
ATOM 1660 O O . LEU A 1 211 ? 0.259 1.490 14.837 1.00 93.12 211 LEU A O 1
ATOM 1664 N N . GLN A 1 212 ? 2.078 1.886 16.087 1.00 93.62 212 GLN A N 1
ATOM 1665 C CA . GLN A 1 212 ? 1.359 1.770 17.353 1.00 93.62 212 GLN A CA 1
ATOM 1666 C C . GLN A 1 212 ? 0.415 2.958 17.563 1.00 93.62 212 GLN A C 1
ATOM 1668 O O . GLN A 1 212 ? -0.744 2.735 17.889 1.00 93.62 212 GLN A O 1
ATOM 1673 N N . GLN A 1 213 ? 0.877 4.180 17.285 1.00 94.19 213 GLN A N 1
ATOM 1674 C CA . GLN A 1 213 ? 0.050 5.389 17.368 1.00 94.19 213 GLN A CA 1
ATOM 1675 C C . GLN A 1 213 ? -1.174 5.297 16.444 1.00 94.19 213 GLN A C 1
ATOM 1677 O O . GLN A 1 213 ? -2.298 5.493 16.889 1.00 94.19 213 GLN A O 1
ATOM 1682 N N . LEU A 1 214 ? -0.982 4.866 15.193 1.00 94.81 214 LEU A N 1
ATOM 1683 C CA . LEU A 1 214 ? -2.080 4.685 14.234 1.00 94.81 214 LEU A CA 1
ATOM 1684 C C . LEU A 1 214 ? -3.136 3.658 14.680 1.00 94.81 214 LEU A C 1
ATOM 1686 O O . LEU A 1 214 ? -4.287 3.741 14.262 1.00 94.81 214 LEU A O 1
ATOM 1690 N N . ARG A 1 215 ? -2.760 2.659 15.492 1.00 94.31 215 ARG A N 1
ATOM 1691 C CA . ARG A 1 215 ? -3.714 1.675 16.043 1.00 94.31 215 ARG A CA 1
ATOM 1692 C C . ARG A 1 215 ? -4.519 2.211 17.213 1.00 94.31 215 ARG A C 1
ATOM 1694 O O . ARG A 1 215 ? -5.587 1.674 17.489 1.00 94.31 215 ARG A O 1
ATOM 1701 N N . GLU A 1 216 ? -3.952 3.167 17.935 1.00 94.06 216 GLU A N 1
ATOM 1702 C CA . GLU A 1 216 ? -4.542 3.750 19.137 1.00 94.06 216 GLU A CA 1
ATOM 1703 C C . GLU A 1 216 ? -5.486 4.907 18.810 1.00 94.06 216 GLU A C 1
ATOM 1705 O O . GLU A 1 216 ? -6.316 5.230 19.655 1.00 94.06 216 GLU A O 1
ATOM 1710 N N . ALA A 1 217 ? -5.416 5.450 17.587 1.00 94.56 217 ALA A N 1
ATOM 1711 C CA . ALA A 1 217 ? -6.329 6.476 17.099 1.00 94.56 217 ALA A CA 1
ATOM 1712 C C . ALA A 1 217 ? -7.798 6.066 17.305 1.00 94.56 217 ALA A C 1
ATOM 1714 O O . ALA A 1 217 ? -8.258 5.038 16.793 1.00 94.56 217 ALA A O 1
ATOM 1715 N N . GLY A 1 218 ? -8.530 6.875 18.069 1.00 93.81 218 GLY A N 1
ATOM 1716 C CA . GLY A 1 218 ? -9.924 6.642 18.430 1.00 93.81 218 GLY A CA 1
ATOM 1717 C C . GLY A 1 218 ? -10.906 7.000 17.318 1.00 93.81 218 GLY A C 1
ATOM 1718 O O . GLY A 1 218 ? -12.003 6.438 17.264 1.00 93.81 218 GLY A O 1
ATOM 1719 N N . ASP A 1 219 ? -10.513 7.894 16.411 1.00 95.94 219 ASP A N 1
ATOM 1720 C CA . ASP A 1 219 ? -11.340 8.351 15.302 1.00 95.94 219 ASP A CA 1
ATOM 1721 C C . ASP A 1 219 ? -10.515 8.809 14.083 1.00 95.94 219 ASP A C 1
ATOM 1723 O O . ASP A 1 219 ? -9.288 8.709 14.035 1.00 95.94 219 ASP A O 1
ATOM 1727 N N . ALA A 1 220 ? -11.226 9.251 13.044 1.00 95.56 220 ALA A N 1
ATOM 1728 C CA . ALA A 1 220 ? -10.627 9.706 11.796 1.00 95.56 220 ALA A CA 1
ATOM 1729 C C . ALA A 1 220 ? -9.817 11.004 11.931 1.00 95.56 220 ALA A C 1
ATOM 1731 O O . ALA A 1 220 ? -8.958 11.260 11.094 1.00 95.56 220 ALA A O 1
ATOM 1732 N N . GLU A 1 221 ? -10.112 11.833 12.932 1.00 94.31 221 GLU A N 1
ATOM 1733 C CA . GLU A 1 221 ? -9.400 13.086 13.172 1.00 94.31 221 GLU A CA 1
ATOM 1734 C C . GLU A 1 221 ? -8.053 12.803 13.827 1.00 94.31 221 GLU A C 1
ATOM 1736 O O . GLU A 1 221 ? -7.031 13.213 13.290 1.00 94.31 221 GLU A O 1
ATOM 1741 N N . GLU A 1 222 ? -8.038 11.986 14.881 1.00 93.81 222 GLU A N 1
ATOM 1742 C CA . GLU A 1 222 ? -6.801 11.568 15.548 1.00 93.81 222 GLU A CA 1
ATOM 1743 C C . GLU A 1 222 ? -5.880 10.756 14.625 1.00 93.81 222 GLU A C 1
ATOM 1745 O O . GLU A 1 222 ? -4.663 10.868 14.714 1.00 93.81 222 GLU A O 1
ATOM 1750 N N . LEU A 1 223 ? -6.431 9.952 13.707 1.00 93.50 223 LEU A N 1
ATOM 1751 C CA . LEU A 1 223 ? -5.616 9.218 12.730 1.00 93.50 223 LEU A CA 1
ATOM 1752 C C . LEU A 1 223 ? -4.933 10.138 11.706 1.00 93.50 223 LEU A C 1
ATOM 1754 O O . LEU A 1 223 ? -3.895 9.771 11.151 1.00 93.50 223 LEU A O 1
ATOM 1758 N N . LEU A 1 224 ? -5.562 11.272 11.387 1.00 91.00 224 LEU A N 1
ATOM 1759 C CA . LEU A 1 224 ? -5.085 12.208 10.371 1.00 91.00 224 LEU A CA 1
ATOM 1760 C C . LEU A 1 224 ? -3.928 13.089 10.877 1.00 91.00 224 LEU A C 1
ATOM 1762 O O . LEU A 1 224 ? -3.101 13.502 10.057 1.00 91.00 224 LEU A O 1
ATOM 1766 N N . GLU A 1 225 ? -3.890 13.381 12.181 1.00 86.56 225 GLU A N 1
ATOM 1767 C CA . GLU A 1 225 ? -2.848 14.177 12.859 1.00 86.56 225 GLU A CA 1
ATOM 1768 C C . GLU A 1 225 ? -1.491 13.453 12.974 1.00 86.56 225 GLU A C 1
ATOM 1770 O O . GLU A 1 225 ? -0.456 14.128 12.738 1.00 86.56 225 GLU A O 1
#

Foldseek 3Di:
DPDQKDWLVRVCLQLVHDSVVVVVCVVPVVQDWDQDPNTIMHGPLSNLVSCLVCLLVDDLVSLVSLLVRDPPDDDDPPPVLDLLVQEDLLLEDEADDDADLLSVLLVNLVSVVSVVFFPDSPVFSVQLVVVVVVDFQAEPDQEGEGEGSDADLNGGNAKHKHKYAHLQAYQRHYPVRDGHGIYIYTHHNDPSPPSNNSSVCSSQVVDNVSVVQCNVDPGSVSNSD